Protein AF-A0A554MFI3-F1 (afdb_monomer)

Radius of gyration: 19.29 Å; Cα contacts (8 Å, |Δi|>4): 384; chains: 1; bounding box: 51×42×53 Å

Mean predicted aligned error: 4.95 Å

Foldseek 3Di:
DPDLVCLLVQLLPQDAQAQLSCSLLVSLCVSCVVPLPPPDAPVVVLVVLACSLHDDVSHDDFLSSSLVNLLSLLLSLLSNVLLPLVSSLVSLCVRCVSNVNNVSSLSSLLSSLLLQQPPDDPVSCVSNPPPHDAPVCQVVVLVVDDDSNSLSSLLSNCVNVVVQLLAQNSLQVSLVVDPDVVSSVSSLLSSLLVNCVVVVVPLVSLLVRLVPHDPPSSLSSLQSSLLNQSSNHLVSLLSSQVSLVSCVVVPSSVSNLVSLLVSLRNRDPQPDPSSLSNLVNHDPPSSVCSNVNPPD

Sequence (296 aa):
AKNPEKWKDVVARCPSNVCSNGCIHGAFQERFRAEALPEASIGELKQELEGVCEKREGWNPTNMERATCYHALGHLSMYMTDANIQKSTGLCEEITSQAGSEQLAPICFDGVFMQIFQPLEPEDFALIEGKAPTKEELPSFCEKFEGFQKGSCWNEGWPLFLQEVTTPEGVVRFCSTLQEPFLQERCYNAMFYVVPAQFKLDEDRIREFCSDLPDPQRGQCFANAASRFIETDASLVANSARMCEYAARFGVEEQCYQELLFYSTYNFLLGSEGFLKLCSSLPQPWTQQCLSGYNQ

pLDDT: mean 90.43, std 11.91, range [39.88, 98.81]

Nearest PDB structures (foldseek):
  6fai-assembly1_i  TM=3.343E-01  e=1.867E-01  Saccharomyces cerevisiae S288C
  5k7v-assembly1_B  TM=1.474E-01  e=1.791E-02  synthetic construct
  3cvl-assembly1_A  TM=2.897E-01  e=7.486E-01  Trypanosoma brucei
  5a31-assembly1_C  TM=2.290E-01  e=5.769E-01  Homo sapiens
  5hyh-assembly1_A  TM=1.338E-01  e=2.524E+00  Streptomyces venezuelae ATCC 10712

Solvent-accessible surface area (backbone atoms only — not comparable to full-atom values): 15442 Å² total; per-residue (Å²): 129,92,58,75,91,50,47,75,59,52,42,58,64,40,65,76,47,40,64,56,36,45,54,37,36,49,44,52,48,58,66,48,59,84,46,68,48,90,84,60,50,68,70,61,52,48,64,70,52,57,57,68,61,47,75,49,93,88,34,81,70,33,57,46,56,28,47,46,39,36,18,33,48,13,40,49,28,28,61,67,44,71,52,32,61,70,59,21,48,51,48,30,47,52,57,20,48,77,60,75,38,56,88,44,24,49,45,9,30,32,21,41,31,27,43,50,56,58,53,86,49,75,66,40,48,62,58,36,60,95,67,57,70,52,68,85,42,40,64,74,57,30,66,77,44,59,74,56,52,22,37,21,39,53,51,38,44,42,70,72,39,48,79,37,50,69,33,47,71,32,35,51,56,59,27,62,68,45,82,52,67,70,44,23,52,51,30,50,56,51,47,29,51,47,40,37,58,77,53,70,65,39,64,67,62,47,48,54,43,28,67,69,31,57,85,70,54,23,34,50,30,38,14,40,38,20,43,45,34,35,46,36,27,54,84,33,37,67,59,19,43,51,37,24,59,57,31,48,82,74,76,28,23,66,57,13,49,51,41,44,36,55,43,41,56,32,64,21,55,86,85,35,70,62,24,50,54,45,26,71,62,38,59,88,69,52,23,58,45,36,72,70,47,62,84,119

Secondary structure (DSSP, 8-state):
---GGGHHHHHTTSPTTBGGGHHHHHHHHHHHHSS--SSS-HHHHHHHHTTTTS-BTTB---HHHHHHHHHHHHHHHHHHTTT-HHHHHHHHHHHHHHTT-GGGHHHHHHHHHHHHH---SHHHHHHTTTTSPPTTTHHHHHTTS-HHHHHHHHHHTGGGGHHHHTSHHHHHHHHTTS-SHHHHHHHHHHHHHHHHHHTTT-HHHHHHHHHTSPTTHHHHHHHHHHHHHHHHBGGGHHHHHHHHHHHGGGT-HHHHHHHHHHHHHHTS-TTSHHHHHHHHHSPTTHHHHHHT-TT-

Structure (mmCIF, N/CA/C/O backbone):
data_AF-A0A554MFI3-F1
#
_entry.id   AF-A0A554MFI3-F1
#
loop_
_atom_site.group_PDB
_atom_site.id
_atom_site.type_symbol
_atom_site.label_atom_id
_atom_site.label_alt_id
_atom_site.label_comp_id
_atom_site.label_asym_id
_atom_site.label_entity_id
_atom_site.label_seq_id
_atom_site.pdbx_PDB_ins_code
_atom_site.Cartn_x
_atom_site.Cartn_y
_atom_site.Cartn_z
_atom_site.occupancy
_atom_site.B_iso_or_equiv
_atom_site.auth_seq_id
_atom_site.auth_comp_id
_atom_site.auth_asym_id
_atom_site.auth_atom_id
_atom_site.pdbx_PDB_model_num
ATOM 1 N N . ALA A 1 1 ? -5.178 -24.800 23.331 1.00 39.88 1 ALA A N 1
ATOM 2 C CA . ALA A 1 1 ? -6.055 -23.695 23.762 1.00 39.88 1 ALA A CA 1
ATOM 3 C C . ALA A 1 1 ? -5.401 -22.381 23.350 1.00 39.88 1 ALA A C 1
ATOM 5 O O . ALA A 1 1 ? -4.210 -22.232 23.609 1.00 39.88 1 ALA A O 1
ATOM 6 N N . LYS A 1 2 ? -6.128 -21.491 22.655 1.00 45.31 2 LYS A N 1
ATOM 7 C CA . LYS A 1 2 ? -5.689 -20.116 22.361 1.00 45.31 2 LYS A CA 1
ATOM 8 C C . LYS A 1 2 ? -5.552 -19.406 23.720 1.00 45.31 2 LYS A C 1
ATOM 10 O O . LYS A 1 2 ? -6.576 -19.203 24.354 1.00 45.31 2 LYS A O 1
ATOM 15 N N . ASN A 1 3 ? -4.337 -19.159 24.226 1.00 58.00 3 ASN A N 1
ATOM 16 C CA . ASN A 1 3 ? -4.154 -18.340 25.435 1.00 58.00 3 ASN A CA 1
ATOM 17 C C . ASN A 1 3 ? -4.135 -16.866 24.992 1.00 58.00 3 ASN A C 1
ATOM 19 O O . ASN A 1 3 ? -3.162 -16.487 24.329 1.00 58.00 3 ASN A O 1
ATOM 23 N N . PRO A 1 4 ? -5.158 -16.057 25.333 1.00 60.88 4 PRO A N 1
ATOM 24 C CA . PRO A 1 4 ? -5.210 -14.648 24.963 1.00 60.88 4 PRO A CA 1
ATOM 25 C C . PRO A 1 4 ? -4.002 -13.862 25.471 1.00 60.88 4 PRO A C 1
ATOM 27 O O . PRO A 1 4 ? -3.539 -12.991 24.760 1.00 60.88 4 PRO A O 1
ATOM 30 N N . GLU A 1 5 ? -3.400 -14.220 26.608 1.00 66.44 5 GLU A N 1
ATOM 31 C CA . GLU A 1 5 ? -2.238 -13.516 27.182 1.00 66.44 5 GLU A CA 1
ATOM 32 C C . GLU A 1 5 ? -0.968 -13.619 26.320 1.00 66.44 5 GLU A C 1
ATOM 34 O O . GLU A 1 5 ? -0.042 -12.826 26.465 1.00 66.44 5 GLU A O 1
ATOM 39 N N . LYS A 1 6 ? -0.904 -14.598 25.408 1.00 69.94 6 LYS A N 1
ATOM 40 C CA . LYS A 1 6 ? 0.257 -14.841 24.532 1.00 69.94 6 LYS A CA 1
ATOM 41 C C . LYS A 1 6 ? 0.027 -14.393 23.094 1.00 69.94 6 LYS A C 1
ATOM 43 O O . LYS A 1 6 ? 0.743 -14.813 22.189 1.00 69.94 6 LYS A O 1
ATOM 48 N N . TRP A 1 7 ? -0.980 -13.561 22.851 1.00 70.31 7 TRP A N 1
ATOM 49 C CA . TRP A 1 7 ? -1.344 -13.143 21.498 1.00 70.31 7 TRP A CA 1
ATOM 50 C C . TRP A 1 7 ? -0.216 -12.380 20.780 1.00 70.31 7 TRP A C 1
ATOM 52 O O . TRP A 1 7 ? -0.011 -12.575 19.582 1.00 70.31 7 TRP A O 1
ATOM 62 N N . LYS A 1 8 ? 0.603 -11.615 21.518 1.00 72.81 8 LYS A N 1
ATOM 63 C CA . LYS A 1 8 ? 1.803 -10.944 20.984 1.00 72.81 8 LYS A CA 1
ATOM 64 C C . LYS A 1 8 ? 2.832 -11.926 20.404 1.00 72.81 8 LYS A C 1
ATOM 66 O O . LYS A 1 8 ? 3.563 -11.568 19.479 1.00 72.81 8 LYS A O 1
ATOM 71 N N . ASP A 1 9 ? 2.868 -13.164 20.904 1.00 75.19 9 ASP A N 1
ATOM 72 C CA . ASP A 1 9 ? 3.732 -14.227 20.377 1.00 75.19 9 ASP A CA 1
ATOM 73 C C . ASP A 1 9 ? 3.181 -14.819 19.075 1.00 75.19 9 ASP A C 1
ATOM 75 O O . ASP A 1 9 ? 3.937 -15.400 18.301 1.00 75.19 9 ASP A O 1
ATOM 79 N N . VAL A 1 10 ? 1.870 -14.715 18.835 1.00 74.44 10 VAL A N 1
ATOM 80 C CA . VAL A 1 10 ? 1.233 -15.199 17.601 1.00 74.44 10 VAL A CA 1
ATOM 81 C C . VAL A 1 10 ? 1.616 -14.294 16.436 1.00 74.44 10 VAL A C 1
ATOM 83 O O . VAL A 1 10 ? 2.032 -14.801 15.398 1.00 74.44 10 VAL A O 1
ATOM 86 N N . VAL A 1 11 ? 1.577 -12.972 16.642 1.00 73.38 11 VAL A N 1
ATOM 87 C CA . VAL A 1 11 ? 2.024 -11.977 15.650 1.00 73.38 11 VAL A CA 1
ATOM 88 C C . VAL A 1 11 ? 3.475 -12.238 15.233 1.00 73.38 11 VAL A C 1
ATOM 90 O O . VAL A 1 11 ? 3.781 -12.283 14.046 1.00 73.38 11 VAL A O 1
ATOM 93 N N . ALA A 1 12 ? 4.357 -12.508 16.201 1.00 74.75 12 ALA A N 1
ATOM 94 C CA . ALA A 1 12 ? 5.776 -12.770 15.951 1.00 74.75 12 ALA A CA 1
ATOM 95 C C . ALA A 1 12 ? 6.064 -14.093 15.209 1.00 74.75 12 ALA A C 1
ATOM 97 O O . ALA A 1 12 ? 7.182 -14.304 14.748 1.00 74.75 12 ALA A O 1
ATOM 98 N N . ARG A 1 13 ? 5.084 -15.001 15.105 1.00 75.94 13 A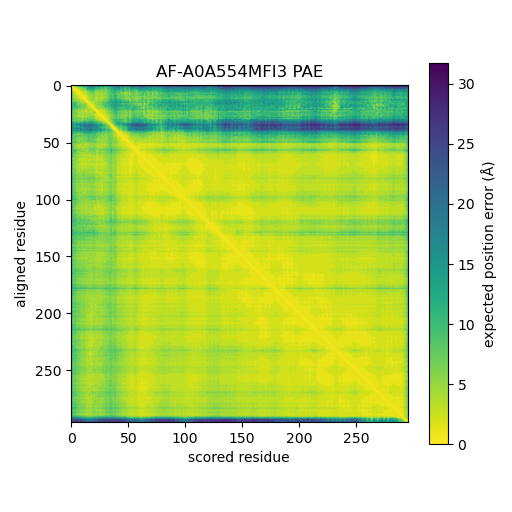RG A N 1
ATOM 99 C CA . ARG A 1 13 ? 5.209 -16.289 14.394 1.00 75.94 13 ARG A CA 1
ATOM 100 C C . ARG A 1 13 ? 4.593 -16.263 12.998 1.00 75.94 13 ARG A C 1
ATOM 102 O O . ARG A 1 13 ? 4.581 -17.302 12.336 1.00 75.94 13 ARG A O 1
ATOM 109 N N . CYS A 1 14 ? 4.055 -15.122 12.572 1.00 73.75 14 CYS A N 1
ATOM 110 C CA . CYS A 1 14 ? 3.527 -14.956 11.228 1.00 73.75 14 CYS A CA 1
ATOM 111 C C . CYS A 1 14 ? 4.626 -15.269 10.200 1.00 73.75 14 CYS A C 1
ATOM 113 O O . CYS A 1 14 ? 5.714 -14.703 10.301 1.00 73.75 14 CYS A O 1
ATOM 115 N N . PRO A 1 15 ? 4.373 -16.141 9.206 1.00 72.31 15 PRO A N 1
ATOM 116 C CA . PRO A 1 15 ? 5.270 -16.268 8.068 1.00 72.31 15 PRO A CA 1
ATOM 117 C C . PRO A 1 15 ? 5.412 -14.910 7.371 1.00 72.31 15 PRO A C 1
ATOM 119 O O . PRO A 1 15 ? 4.421 -14.347 6.905 1.00 72.31 15 PRO A O 1
ATOM 122 N N . SER A 1 16 ? 6.631 -14.382 7.323 1.00 74.69 16 SER A N 1
ATOM 123 C CA . SER A 1 16 ? 6.940 -13.142 6.609 1.00 74.69 16 SER A CA 1
ATOM 124 C C . SER A 1 16 ? 6.945 -13.377 5.094 1.00 74.69 16 SER A C 1
ATOM 126 O O . SER A 1 16 ? 7.329 -14.453 4.630 1.00 74.69 16 SER A O 1
ATOM 128 N N . ASN A 1 17 ? 6.607 -12.344 4.316 1.00 69.19 17 ASN A N 1
ATOM 129 C CA . ASN A 1 17 ? 6.732 -12.311 2.846 1.00 69.19 17 ASN A CA 1
ATOM 130 C C . ASN A 1 17 ? 5.821 -13.277 2.069 1.00 69.19 17 ASN A C 1
ATOM 132 O O . ASN A 1 17 ? 6.103 -13.618 0.916 1.00 69.19 17 ASN A O 1
ATOM 136 N N . VAL A 1 18 ? 4.732 -13.718 2.699 1.00 73.19 18 VAL A N 1
ATOM 137 C CA . VAL A 1 18 ? 3.674 -14.514 2.071 1.00 73.19 18 VAL A CA 1
ATOM 138 C C . VAL A 1 18 ? 2.327 -13.885 2.415 1.00 73.19 18 VAL A C 1
ATOM 140 O O . VAL A 1 18 ? 2.093 -13.483 3.557 1.00 73.19 18 VAL A O 1
ATOM 143 N N . CYS A 1 19 ? 1.442 -13.787 1.422 1.00 74.00 19 CYS A N 1
ATOM 144 C CA . CYS A 1 19 ? 0.100 -13.215 1.548 1.00 74.00 19 CYS A CA 1
ATOM 145 C C . CYS A 1 19 ? 0.087 -11.794 2.141 1.00 74.00 19 CYS A C 1
ATOM 147 O O . CYS A 1 19 ? -0.772 -11.494 2.969 1.00 74.00 19 CYS A O 1
ATOM 149 N N . SER A 1 20 ? 1.050 -10.936 1.774 1.00 72.62 20 SER A N 1
ATOM 150 C CA . SER A 1 20 ? 1.173 -9.566 2.315 1.00 72.62 20 SER A CA 1
ATOM 151 C C . SER A 1 20 ? 1.158 -9.501 3.844 1.00 72.62 20 SER A C 1
ATOM 153 O O . SER A 1 20 ? 0.566 -8.600 4.427 1.00 72.62 20 SER A O 1
ATOM 155 N N . ASN A 1 21 ? 1.771 -10.490 4.504 1.00 70.50 21 ASN A N 1
ATOM 156 C CA . ASN A 1 21 ? 1.788 -10.616 5.962 1.00 70.50 21 ASN A CA 1
ATOM 157 C C . ASN A 1 21 ? 0.380 -10.702 6.593 1.00 70.50 21 ASN A C 1
ATOM 159 O O . ASN A 1 21 ? 0.193 -10.363 7.762 1.00 70.50 21 ASN A O 1
ATOM 163 N N . GLY A 1 22 ? -0.616 -11.208 5.856 1.00 70.00 22 GLY A N 1
ATOM 164 C CA . GLY A 1 22 ? -2.014 -11.278 6.298 1.00 70.00 22 GLY A CA 1
ATOM 165 C C . GLY A 1 22 ? -2.249 -12.071 7.593 1.00 70.00 22 GLY A C 1
ATOM 166 O O . GLY A 1 22 ? -3.252 -11.862 8.270 1.00 70.00 22 GLY A O 1
ATOM 167 N N . CYS A 1 23 ? -1.319 -12.936 8.013 1.00 77.06 23 CYS A N 1
ATOM 168 C CA . CYS A 1 23 ? -1.416 -13.596 9.319 1.00 77.06 23 CYS A CA 1
ATOM 169 C C . CYS A 1 23 ? -1.171 -12.627 10.496 1.00 77.06 23 CYS A C 1
ATOM 171 O O . CYS A 1 23 ? -1.724 -12.866 11.571 1.00 77.06 23 CYS A O 1
ATOM 173 N N . ILE A 1 24 ? -0.451 -11.511 10.309 1.00 74.44 24 ILE A N 1
ATOM 174 C CA . ILE A 1 24 ? -0.406 -10.422 11.300 1.00 74.44 24 ILE A CA 1
ATOM 175 C C . ILE A 1 24 ? -1.816 -9.846 11.470 1.00 74.44 24 ILE A C 1
ATOM 177 O O . ILE A 1 24 ? -2.310 -9.823 12.594 1.00 74.44 24 ILE A O 1
ATOM 181 N N . HIS A 1 25 ? -2.503 -9.490 10.374 1.00 71.75 25 HIS A N 1
ATOM 182 C CA . HIS A 1 25 ? -3.893 -9.003 10.425 1.00 71.75 25 HIS A CA 1
ATOM 183 C C . HIS A 1 25 ? -4.808 -9.994 11.151 1.00 71.75 25 HIS A C 1
ATOM 185 O O . HIS A 1 25 ? -5.492 -9.625 12.106 1.00 71.75 25 HIS A O 1
ATOM 191 N N . GLY A 1 26 ? -4.768 -11.268 10.746 1.00 69.31 26 GLY A N 1
ATOM 192 C CA . GLY A 1 26 ? -5.601 -12.315 11.334 1.00 69.31 26 GLY A CA 1
ATOM 193 C C . GLY A 1 26 ? -5.348 -12.527 12.829 1.00 69.31 26 GLY A C 1
ATOM 194 O O . GLY A 1 26 ? -6.292 -12.764 13.575 1.00 69.31 26 GLY A O 1
ATOM 195 N N . ALA A 1 27 ? -4.104 -12.398 13.305 1.00 75.69 27 ALA A N 1
ATOM 196 C CA . ALA A 1 27 ? -3.788 -12.536 14.728 1.00 75.69 27 ALA A CA 1
ATOM 197 C C . ALA A 1 27 ? -4.438 -11.434 15.583 1.00 75.69 27 ALA A C 1
ATOM 199 O O . ALA A 1 27 ? -4.963 -11.729 16.660 1.00 75.69 27 ALA A O 1
ATOM 200 N N . PHE A 1 28 ? -4.437 -10.189 15.096 1.00 72.81 28 PHE A N 1
ATOM 201 C CA . PHE A 1 28 ? -5.133 -9.077 15.748 1.00 72.81 28 PHE A CA 1
ATOM 202 C C . PHE A 1 28 ? -6.649 -9.270 15.699 1.00 72.81 28 PHE A C 1
ATOM 204 O O . PHE A 1 28 ? -7.302 -9.230 16.739 1.00 72.81 28 PHE A O 1
ATOM 211 N N . GLN A 1 29 ? -7.206 -9.559 14.522 1.00 66.56 29 GLN A N 1
ATOM 212 C CA . GLN A 1 29 ? -8.643 -9.792 14.380 1.00 66.56 29 GLN A CA 1
ATOM 213 C C . GLN A 1 29 ? -9.120 -10.925 15.304 1.00 66.56 29 GLN A C 1
ATOM 215 O O . GLN A 1 29 ? -10.053 -10.736 16.073 1.00 66.56 29 GLN A O 1
ATOM 220 N N . GLU A 1 30 ? -8.443 -12.074 15.338 1.00 67.19 30 GLU A N 1
ATOM 221 C CA . GLU A 1 30 ? -8.844 -13.213 16.177 1.00 67.19 30 GLU A CA 1
ATOM 222 C C . GLU A 1 30 ? -8.753 -12.948 17.688 1.00 67.19 30 GLU A C 1
ATOM 224 O O . GLU A 1 30 ? -9.598 -13.436 18.441 1.00 67.19 30 GLU A O 1
ATOM 229 N N . ARG A 1 31 ? -7.745 -12.197 18.160 1.00 67.75 31 ARG A N 1
ATOM 230 C CA . ARG A 1 31 ? -7.594 -11.869 19.593 1.00 67.75 31 ARG A CA 1
ATOM 231 C C . ARG A 1 31 ? -8.753 -11.018 20.103 1.00 67.75 31 ARG A C 1
ATOM 233 O O . ARG A 1 31 ? -9.172 -11.194 21.247 1.00 67.75 31 ARG A O 1
ATOM 240 N N . PHE A 1 32 ? -9.226 -10.099 19.271 1.00 64.19 32 PHE A N 1
ATOM 241 C CA . PHE A 1 32 ? -10.136 -9.037 19.682 1.00 64.19 32 PHE A CA 1
ATOM 242 C C . PHE A 1 32 ? -11.556 -9.186 19.103 1.00 64.19 32 PHE A C 1
ATOM 244 O O . PHE A 1 32 ? -12.441 -8.419 19.459 1.00 64.19 32 PHE A O 1
ATOM 251 N N . ARG A 1 33 ? -11.806 -10.213 18.271 1.00 61.62 33 ARG A N 1
ATOM 252 C CA . ARG A 1 33 ? -13.150 -10.635 17.823 1.00 61.62 33 ARG A CA 1
ATOM 253 C C . ARG A 1 33 ? -13.935 -11.392 18.893 1.00 61.62 33 ARG A C 1
ATOM 255 O O . ARG A 1 33 ? -15.117 -11.140 19.082 1.00 61.62 33 ARG A O 1
ATOM 262 N N . ALA A 1 34 ? -13.297 -12.349 19.573 1.00 53.03 34 ALA A N 1
ATOM 263 C CA . ALA A 1 34 ? -13.978 -13.218 20.547 1.00 53.03 34 ALA A CA 1
ATOM 264 C C . ALA A 1 34 ? -14.353 -12.487 21.848 1.00 53.03 34 ALA A C 1
ATOM 266 O O . ALA A 1 34 ? -15.234 -12.916 22.590 1.00 53.03 34 ALA A O 1
ATOM 267 N N . GLU A 1 35 ? -13.679 -11.372 22.091 1.00 52.28 35 GLU A N 1
ATOM 268 C CA . GLU A 1 35 ? -13.929 -10.423 23.153 1.00 52.28 35 GLU A CA 1
ATOM 269 C C . GLU A 1 35 ? -14.126 -9.086 22.449 1.00 52.28 35 GLU A C 1
ATOM 271 O O . GLU A 1 35 ? -13.204 -8.280 22.430 1.00 52.28 35 GLU A O 1
ATOM 276 N N . ALA A 1 36 ? -15.305 -8.806 21.874 1.00 50.44 36 ALA A N 1
ATOM 277 C CA . ALA A 1 36 ? -15.709 -7.401 21.849 1.00 50.44 36 ALA A CA 1
ATOM 278 C C . ALA A 1 36 ? -15.405 -6.883 23.261 1.00 50.44 36 ALA A C 1
ATOM 280 O O . ALA A 1 36 ? -15.692 -7.589 24.233 1.00 50.44 36 ALA A O 1
ATOM 281 N N . LEU A 1 37 ? -14.733 -5.743 23.377 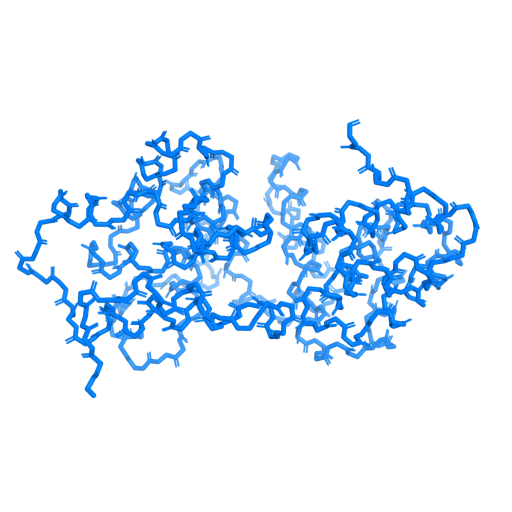1.00 57.81 37 LEU A N 1
ATOM 282 C CA . LEU A 1 37 ? -14.215 -5.246 24.648 1.00 57.81 37 LEU A CA 1
ATOM 283 C C . LEU A 1 37 ? -15.152 -4.169 25.224 1.00 57.81 37 LEU A C 1
ATOM 285 O O . LEU A 1 37 ? -14.682 -3.066 25.488 1.00 57.81 37 LEU A O 1
ATOM 289 N N . PRO A 1 38 ? -16.472 -4.409 25.417 1.00 53.34 38 PRO A N 1
ATOM 290 C CA . PRO A 1 38 ? -17.363 -3.374 25.921 1.00 53.34 38 PRO A CA 1
ATOM 291 C C . PRO A 1 38 ? -17.055 -3.026 27.383 1.00 53.34 38 PRO A C 1
ATOM 293 O O . PRO A 1 38 ? -17.451 -1.961 27.842 1.00 53.34 38 PRO A O 1
ATOM 296 N N . GLU A 1 39 ? -16.356 -3.910 28.108 1.00 52.69 39 GLU A N 1
ATOM 297 C CA . GLU A 1 39 ? -16.014 -3.745 29.526 1.00 52.69 39 GLU A CA 1
ATOM 298 C C . GLU A 1 39 ? -14.583 -3.225 29.755 1.00 52.69 39 GLU A C 1
ATOM 300 O O . GLU A 1 39 ? -14.317 -2.650 30.808 1.00 52.69 39 GLU A O 1
ATOM 305 N N . ALA A 1 40 ? -13.654 -3.402 28.805 1.00 59.44 40 ALA A N 1
ATOM 306 C CA . ALA A 1 40 ? -12.275 -2.945 28.987 1.00 59.44 40 ALA A CA 1
ATOM 307 C C . ALA A 1 40 ? -12.152 -1.466 28.613 1.00 59.44 40 ALA A C 1
ATOM 309 O O . ALA A 1 40 ? -12.623 -1.023 27.562 1.00 59.44 40 ALA A O 1
ATOM 310 N N . SER A 1 41 ? -11.497 -0.679 29.464 1.00 69.12 41 SER A N 1
ATOM 311 C CA . SER A 1 41 ? -11.281 0.725 29.143 1.00 69.12 41 SER A CA 1
ATOM 312 C C . SER A 1 41 ? -10.243 0.857 28.026 1.00 69.12 41 SER A C 1
ATOM 314 O O . SER A 1 41 ? -9.238 0.146 27.983 1.00 69.12 41 SER A O 1
ATOM 316 N N . ILE A 1 42 ? -10.434 1.840 27.141 1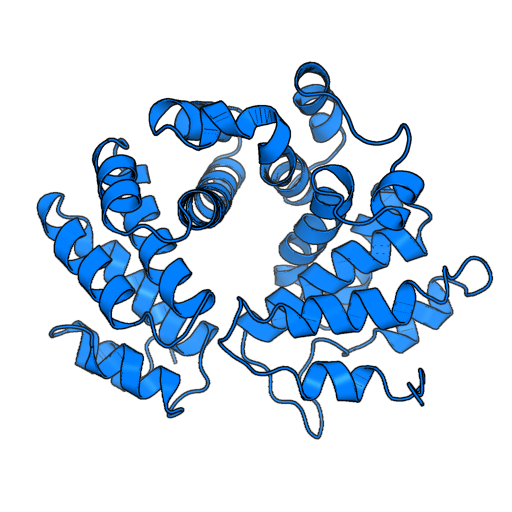.00 74.69 42 ILE A N 1
ATOM 317 C CA . ILE A 1 42 ? -9.442 2.199 26.113 1.00 74.69 42 ILE A CA 1
ATOM 318 C C . ILE A 1 42 ? -8.048 2.414 26.743 1.00 74.69 42 ILE A C 1
ATOM 320 O O . ILE A 1 42 ? -7.040 2.123 26.109 1.00 74.69 42 ILE A O 1
ATOM 324 N N . GLY A 1 43 ? -7.977 2.895 27.990 1.00 76.12 43 GLY A N 1
ATOM 325 C CA . GLY A 1 43 ? -6.720 3.102 28.715 1.00 76.12 43 GLY A CA 1
ATOM 326 C C . GLY A 1 43 ? -5.957 1.813 29.035 1.00 76.12 43 GLY A C 1
ATOM 327 O O . GLY A 1 43 ? -4.747 1.769 28.833 1.00 76.12 43 GLY A O 1
ATOM 328 N N . GLU A 1 44 ? -6.643 0.765 29.491 1.00 75.38 44 GLU A N 1
ATOM 329 C CA . GLU A 1 44 ? -6.023 -0.539 29.787 1.00 75.38 44 GLU A CA 1
ATOM 330 C C . GLU A 1 44 ? -5.520 -1.208 28.506 1.00 75.38 44 GLU A C 1
ATOM 332 O O . GLU A 1 44 ? -4.390 -1.685 28.433 1.00 75.38 44 GLU A O 1
ATOM 337 N N . LEU A 1 45 ? -6.325 -1.149 27.447 1.00 75.44 45 LEU A N 1
ATOM 338 C CA . LEU A 1 45 ? -5.972 -1.732 26.156 1.00 75.44 45 LEU A CA 1
ATOM 339 C C . LEU A 1 45 ? -4.819 -0.994 25.484 1.00 75.44 45 LEU A C 1
ATOM 341 O O . LEU A 1 45 ? -3.961 -1.629 24.883 1.00 75.44 45 LEU A O 1
ATOM 345 N N . LYS A 1 46 ? -4.737 0.334 25.626 1.00 79.69 46 LYS A N 1
ATOM 346 C CA . LYS A 1 46 ? -3.581 1.113 25.155 1.00 79.69 46 LYS A CA 1
ATOM 347 C C . LYS A 1 46 ? -2.270 0.578 25.731 1.00 79.69 46 LYS A C 1
ATOM 349 O O . LYS A 1 46 ? -1.324 0.385 24.975 1.00 79.69 46 LYS A O 1
ATOM 354 N N . GLN A 1 47 ? -2.232 0.273 27.030 1.00 79.94 47 GLN A N 1
ATOM 355 C CA . GLN A 1 47 ? -1.043 -0.310 27.666 1.00 79.94 47 GLN A CA 1
ATOM 356 C C . GLN A 1 47 ? -0.716 -1.696 27.097 1.00 79.94 47 GLN A C 1
ATOM 358 O O . GLN A 1 47 ? 0.449 -2.035 26.897 1.00 79.94 47 GLN A O 1
ATOM 363 N N . GLU A 1 48 ? -1.732 -2.500 26.774 1.00 78.50 48 GLU A N 1
ATOM 364 C CA . GLU A 1 48 ? -1.506 -3.781 26.104 1.00 78.50 48 GLU A CA 1
ATOM 365 C C . GLU A 1 48 ? -0.978 -3.627 24.673 1.00 78.50 48 GLU A C 1
ATOM 367 O O . GLU A 1 48 ? -0.219 -4.483 24.215 1.00 78.50 48 GLU A O 1
ATOM 372 N N . LEU A 1 49 ? -1.341 -2.562 23.961 1.00 82.75 49 LEU A N 1
ATOM 373 C CA . LEU A 1 49 ? -0.912 -2.312 22.582 1.00 82.75 49 LEU A CA 1
ATOM 374 C C . LEU A 1 49 ? 0.438 -1.589 22.487 1.00 82.75 49 LEU A C 1
ATOM 376 O O . LEU A 1 49 ? 1.044 -1.564 21.415 1.00 82.75 49 LEU A O 1
ATOM 380 N N . GLU A 1 50 ? 0.949 -1.055 23.595 1.00 82.94 50 GLU A N 1
ATOM 381 C CA . GLU A 1 50 ? 2.220 -0.338 23.623 1.00 82.94 50 GLU A CA 1
ATOM 382 C C . GLU A 1 50 ? 3.370 -1.207 23.086 1.00 82.94 50 GLU A C 1
ATOM 384 O O . GLU A 1 50 ? 3.575 -2.358 23.496 1.00 82.94 50 GLU A O 1
ATOM 389 N N . GLY A 1 51 ? 4.095 -0.660 22.104 1.00 84.25 51 GLY A N 1
ATOM 390 C CA . GLY A 1 51 ? 5.237 -1.313 21.461 1.00 84.25 51 GLY A CA 1
ATOM 391 C C . GLY A 1 51 ? 4.909 -2.633 20.755 1.00 84.25 51 GLY A C 1
ATOM 392 O O . GLY A 1 51 ? 5.823 -3.369 20.380 1.00 84.25 51 GLY A O 1
ATOM 393 N N . VAL A 1 52 ? 3.628 -2.981 20.561 1.00 87.62 52 VAL A N 1
ATOM 394 C CA . VAL A 1 52 ? 3.266 -4.279 19.973 1.00 87.62 52 VAL A CA 1
ATOM 395 C C . VAL A 1 52 ? 3.683 -4.399 18.517 1.00 87.62 52 VAL A C 1
ATOM 397 O O . VAL A 1 52 ? 3.933 -5.517 18.067 1.00 87.62 52 VAL A O 1
ATOM 400 N N . CYS A 1 53 ? 3.800 -3.260 17.828 1.00 92.31 53 CYS A N 1
ATOM 401 C CA . CYS A 1 53 ? 4.295 -3.172 16.464 1.00 92.31 53 CYS A CA 1
ATOM 402 C C . CYS A 1 53 ? 5.805 -2.889 16.366 1.00 92.31 53 CYS A C 1
ATOM 404 O O . CYS A 1 53 ? 6.355 -2.855 15.270 1.00 92.31 53 CYS A O 1
ATOM 406 N N . GLU A 1 54 ? 6.487 -2.754 17.507 1.00 93.25 54 GLU A N 1
ATOM 407 C CA . GLU A 1 54 ? 7.902 -2.407 17.581 1.00 93.25 54 GLU A CA 1
ATOM 408 C C . GLU A 1 54 ? 8.817 -3.588 17.906 1.00 93.25 54 GLU A C 1
ATOM 410 O O . GLU A 1 54 ? 8.425 -4.589 18.517 1.00 93.25 54 GLU A O 1
ATOM 415 N N . LYS A 1 55 ? 10.084 -3.443 17.503 1.00 92.81 55 LYS A N 1
ATOM 416 C CA . LYS A 1 55 ? 11.137 -4.425 17.768 1.00 92.81 55 LYS A CA 1
ATOM 417 C C . LYS A 1 55 ? 11.234 -4.730 19.265 1.00 92.81 55 LYS A C 1
ATOM 419 O O . LYS A 1 55 ? 11.365 -3.829 20.090 1.00 92.81 55 LYS A O 1
ATOM 424 N N . ARG A 1 56 ? 11.264 -6.020 19.600 1.00 90.94 56 ARG A N 1
ATOM 425 C CA . ARG A 1 56 ? 11.392 -6.530 20.973 1.00 90.94 56 ARG A CA 1
ATOM 426 C C . ARG A 1 56 ? 12.129 -7.866 20.996 1.00 90.94 56 ARG A C 1
ATOM 428 O O . ARG A 1 56 ? 12.500 -8.410 19.956 1.00 90.94 56 ARG A O 1
ATOM 435 N N . GLU A 1 57 ? 12.349 -8.416 22.185 1.00 87.31 57 GLU A N 1
ATOM 436 C CA . GLU A 1 57 ? 12.908 -9.762 22.312 1.00 87.31 57 GLU A CA 1
ATOM 437 C C . GLU A 1 57 ? 12.033 -10.780 21.559 1.00 87.31 57 GLU A C 1
ATOM 439 O O . GLU A 1 57 ? 10.813 -10.809 21.712 1.00 87.31 57 GLU A O 1
ATOM 444 N N . GLY A 1 58 ? 12.656 -11.578 20.689 1.00 85.12 58 GLY A N 1
ATOM 445 C CA . GLY A 1 58 ? 11.960 -12.567 19.862 1.00 85.12 58 GLY A CA 1
ATOM 446 C C . GLY A 1 58 ? 11.244 -12.016 18.623 1.00 85.12 58 GLY A C 1
ATOM 447 O O . GLY A 1 58 ? 10.683 -12.812 17.875 1.00 85.12 58 GLY A O 1
ATOM 448 N N . TRP A 1 59 ? 11.282 -10.703 18.360 1.00 87.38 59 TRP A N 1
ATOM 449 C CA . TRP A 1 59 ? 10.674 -10.123 17.161 1.00 87.38 59 TRP A CA 1
ATOM 450 C C . TRP A 1 59 ? 11.448 -8.917 16.615 1.00 87.38 59 TRP A C 1
ATOM 452 O O . TRP A 1 59 ? 11.572 -7.876 17.260 1.00 87.38 59 TRP A O 1
ATOM 462 N N . ASN A 1 60 ? 11.957 -9.059 15.391 1.00 91.19 60 ASN A N 1
ATOM 463 C CA . ASN A 1 60 ? 12.689 -8.027 14.659 1.00 91.19 60 ASN A CA 1
ATOM 464 C C . ASN A 1 60 ? 11.995 -7.781 13.311 1.00 91.19 60 ASN A C 1
ATOM 466 O O . ASN A 1 60 ? 12.443 -8.345 12.309 1.00 91.19 60 ASN A O 1
ATOM 470 N N . PRO A 1 61 ? 10.892 -7.011 13.297 1.00 92.38 61 PRO A N 1
ATOM 471 C CA . PRO A 1 61 ? 10.095 -6.834 12.097 1.00 92.38 61 PRO A CA 1
ATOM 472 C C . PRO A 1 61 ? 10.813 -5.991 11.045 1.00 92.38 61 PRO A C 1
ATOM 474 O O . PRO A 1 61 ? 11.556 -5.058 11.355 1.00 92.38 61 PRO A O 1
ATOM 477 N N . THR A 1 62 ? 10.528 -6.306 9.792 1.00 93.44 62 THR A N 1
ATOM 478 C CA . THR A 1 62 ? 10.739 -5.443 8.628 1.00 93.44 62 THR A CA 1
ATOM 479 C C . THR A 1 62 ? 9.798 -4.236 8.682 1.00 93.44 62 THR A C 1
ATOM 481 O O . THR A 1 62 ? 8.810 -4.233 9.421 1.00 93.44 62 THR A O 1
ATOM 484 N N . ASN A 1 63 ? 10.067 -3.196 7.891 1.00 93.81 63 ASN A N 1
ATOM 485 C CA . ASN A 1 63 ? 9.175 -2.034 7.851 1.00 93.81 63 ASN A CA 1
ATOM 486 C C . ASN A 1 63 ? 7.787 -2.403 7.314 1.00 93.81 63 ASN A C 1
ATOM 488 O O . ASN A 1 63 ? 6.794 -1.878 7.814 1.00 93.81 63 ASN A O 1
ATOM 492 N N . MET A 1 64 ? 7.710 -3.354 6.379 1.00 92.56 64 MET A N 1
ATOM 493 C CA . MET A 1 64 ? 6.435 -3.875 5.901 1.00 92.56 64 MET A CA 1
ATOM 494 C C . MET A 1 64 ? 5.641 -4.579 7.009 1.00 92.56 64 MET A C 1
ATOM 496 O O . MET A 1 64 ? 4.449 -4.330 7.164 1.00 92.56 64 MET A O 1
ATOM 500 N N . GLU A 1 65 ? 6.275 -5.427 7.822 1.00 92.31 65 GLU A N 1
ATOM 501 C CA . GLU A 1 65 ? 5.597 -6.081 8.954 1.00 92.31 65 GLU A CA 1
ATOM 502 C C . GLU A 1 65 ? 5.133 -5.068 10.007 1.00 92.31 65 GLU A C 1
ATOM 504 O O . GLU A 1 65 ? 4.040 -5.215 10.556 1.00 92.31 65 GLU A O 1
ATOM 509 N N . ARG A 1 66 ? 5.921 -4.011 10.255 1.00 94.50 66 ARG A N 1
ATOM 510 C CA . ARG A 1 66 ? 5.505 -2.896 11.121 1.00 94.50 66 ARG A CA 1
ATOM 511 C C . ARG A 1 66 ? 4.285 -2.180 10.548 1.00 94.50 66 ARG A C 1
ATOM 513 O O . ARG A 1 66 ? 3.297 -2.026 11.259 1.00 94.50 66 ARG A O 1
ATOM 520 N N . ALA A 1 67 ? 4.316 -1.792 9.273 1.00 94.38 67 ALA A N 1
ATOM 521 C CA . ALA A 1 67 ? 3.194 -1.128 8.608 1.00 94.38 67 ALA A CA 1
ATOM 522 C C . ALA A 1 67 ? 1.926 -1.995 8.630 1.00 94.38 67 ALA A C 1
ATOM 524 O O . ALA A 1 67 ? 0.870 -1.531 9.048 1.00 94.38 67 ALA A O 1
ATOM 525 N N . THR A 1 68 ? 2.059 -3.280 8.299 1.00 92.88 68 THR A N 1
ATOM 526 C CA . THR A 1 68 ? 0.988 -4.286 8.391 1.00 92.88 68 THR A CA 1
ATOM 527 C C . THR A 1 68 ? 0.402 -4.345 9.809 1.00 92.88 68 THR A C 1
ATOM 529 O O . THR A 1 68 ? -0.813 -4.352 9.997 1.00 92.88 68 THR A O 1
ATOM 532 N N . CYS A 1 69 ? 1.259 -4.357 10.834 1.00 93.25 69 CYS A N 1
ATOM 533 C CA . CYS A 1 69 ? 0.830 -4.364 12.229 1.00 93.25 69 CYS A CA 1
ATOM 534 C C . CYS A 1 69 ? 0.034 -3.099 12.591 1.00 93.25 69 CYS A C 1
ATOM 536 O O . CYS A 1 69 ? -1.054 -3.206 13.153 1.00 93.25 69 CYS A O 1
ATOM 538 N N . TYR A 1 70 ? 0.518 -1.910 12.221 1.00 95.62 70 TYR A N 1
ATOM 539 C CA . TYR A 1 70 ? -0.202 -0.657 12.474 1.00 95.62 70 TYR A CA 1
ATOM 540 C C . TYR A 1 70 ? -1.522 -0.559 11.707 1.00 95.62 70 TYR A C 1
ATOM 542 O O . TYR A 1 70 ? -2.506 -0.071 12.257 1.00 95.62 70 TYR A O 1
ATOM 550 N N . HIS A 1 71 ? -1.583 -1.073 10.481 1.00 95.44 71 HIS A N 1
ATOM 551 C CA . HIS A 1 71 ? -2.838 -1.184 9.743 1.00 95.44 71 HIS A CA 1
ATOM 552 C C . HIS A 1 71 ? -3.841 -2.080 10.486 1.00 95.44 71 HIS A C 1
ATOM 554 O O . HIS A 1 71 ? -4.998 -1.708 10.679 1.00 95.44 71 HIS A O 1
ATOM 560 N N . ALA A 1 72 ? -3.393 -3.236 10.988 1.00 92.00 72 ALA A N 1
ATOM 561 C CA . ALA A 1 72 ? -4.224 -4.127 11.795 1.00 92.00 72 ALA A CA 1
ATOM 562 C C . ALA A 1 72 ? -4.711 -3.468 13.103 1.00 92.00 72 ALA A C 1
ATOM 564 O O . ALA A 1 72 ? -5.848 -3.701 13.522 1.00 92.00 72 ALA A O 1
ATOM 565 N N . LEU A 1 73 ? -3.899 -2.600 13.721 1.00 92.44 73 LEU A N 1
ATOM 566 C CA . LEU A 1 73 ? -4.328 -1.774 14.857 1.00 92.44 73 LEU A CA 1
ATOM 567 C C . LEU A 1 73 ? -5.439 -0.785 14.482 1.00 92.44 73 LEU A C 1
ATOM 569 O O . LEU A 1 73 ? -6.309 -0.516 15.308 1.00 92.44 73 LEU A O 1
ATOM 573 N N . GLY A 1 74 ? -5.457 -0.298 13.242 1.00 94.81 74 GLY A N 1
ATOM 574 C CA . GLY A 1 74 ? -6.552 0.500 12.696 1.00 94.81 74 GLY A CA 1
ATOM 575 C C . GLY A 1 74 ? -7.887 -0.239 12.733 1.00 94.81 74 GLY A C 1
ATOM 576 O O . GLY A 1 74 ? -8.846 0.253 13.329 1.00 94.81 74 GLY A O 1
ATOM 577 N N . HIS A 1 75 ? -7.930 -1.463 12.201 1.00 92.31 75 HIS A N 1
ATOM 578 C CA . HIS A 1 75 ? -9.112 -2.329 12.311 1.00 92.31 75 HIS A CA 1
ATOM 579 C C . HIS A 1 75 ? -9.515 -2.561 13.767 1.00 92.31 75 HIS A C 1
ATOM 581 O O . HIS A 1 75 ? -10.676 -2.388 14.132 1.00 92.31 75 HIS A O 1
ATOM 587 N N . LEU A 1 76 ? -8.550 -2.908 14.623 1.00 88.94 76 LEU A N 1
ATOM 588 C CA . LEU A 1 76 ? -8.803 -3.140 16.043 1.00 88.94 76 LEU A CA 1
ATOM 589 C C . LEU A 1 76 ? -9.416 -1.912 16.727 1.00 88.94 76 LEU A C 1
ATOM 591 O O . LEU A 1 76 ? -10.363 -2.042 17.503 1.00 88.94 76 LEU A O 1
ATOM 595 N N . SER A 1 77 ? -8.912 -0.717 16.426 1.00 90.88 77 SER A N 1
ATOM 596 C CA . SER A 1 77 ? -9.412 0.517 17.027 1.00 90.88 77 SER A CA 1
ATOM 597 C C . SER A 1 77 ? -10.909 0.719 16.769 1.00 90.88 77 SER A C 1
ATOM 599 O O . SER A 1 77 ? -11.611 1.188 17.658 1.00 90.88 77 SER A O 1
ATOM 601 N N . MET A 1 78 ? -11.431 0.265 15.624 1.00 91.31 78 MET A N 1
ATOM 602 C CA . MET A 1 78 ? -12.863 0.314 15.322 1.00 91.31 78 MET A CA 1
ATOM 603 C C . MET A 1 78 ? -13.688 -0.602 16.222 1.00 91.31 78 MET A C 1
ATOM 605 O O . MET A 1 78 ? -14.780 -0.221 16.629 1.00 91.31 78 MET A O 1
ATOM 609 N N . TYR A 1 79 ? -13.169 -1.767 16.602 1.00 86.62 79 TYR A N 1
ATOM 610 C CA . TYR A 1 79 ? -13.814 -2.618 17.603 1.00 86.62 79 TYR A CA 1
ATOM 611 C C . TYR A 1 79 ? -13.745 -1.994 19.004 1.00 86.62 79 TYR A C 1
ATOM 613 O O . TYR A 1 79 ? -14.731 -1.997 19.737 1.00 86.62 79 TYR A O 1
ATOM 621 N N . MET A 1 80 ? -12.601 -1.407 19.370 1.00 85.38 80 MET A N 1
ATOM 622 C CA . MET A 1 80 ? -12.387 -0.793 20.690 1.00 85.38 80 MET A CA 1
ATOM 623 C C . MET A 1 80 ? -13.251 0.447 20.942 1.00 85.38 80 MET A C 1
ATOM 625 O O . MET A 1 80 ? -13.481 0.822 22.091 1.00 85.38 80 MET A O 1
ATOM 629 N N . THR A 1 81 ? -13.686 1.125 19.885 1.00 88.44 81 THR A N 1
ATOM 630 C CA . THR A 1 81 ? -14.400 2.403 19.980 1.00 88.44 81 THR A CA 1
ATOM 631 C C . THR A 1 81 ? -15.864 2.307 19.561 1.00 88.44 81 THR A C 1
ATOM 633 O O . THR A 1 81 ? -16.511 3.350 19.438 1.00 88.44 81 THR A O 1
ATOM 636 N N . ASP A 1 82 ? -16.384 1.091 19.352 1.00 87.62 82 ASP A N 1
ATOM 637 C CA . ASP A 1 82 ? -17.737 0.838 18.834 1.00 87.62 82 ASP A CA 1
ATOM 638 C C . ASP A 1 82 ? -17.988 1.549 17.486 1.00 87.62 82 ASP A C 1
ATOM 640 O O . ASP A 1 82 ? -18.963 2.273 17.266 1.00 87.62 82 ASP A O 1
ATOM 644 N N . ALA A 1 83 ? -17.016 1.402 16.584 1.00 91.12 83 ALA A N 1
ATOM 645 C CA . ALA A 1 83 ? -16.942 2.035 15.271 1.00 91.12 83 ALA A CA 1
ATOM 646 C C . ALA A 1 83 ? -17.081 3.566 15.291 1.00 91.12 83 ALA A C 1
ATOM 648 O O . ALA A 1 83 ? -17.554 4.179 14.328 1.00 91.12 83 ALA A O 1
ATOM 649 N N . ASN A 1 84 ? -16.645 4.213 16.374 1.00 92.94 84 ASN A N 1
ATOM 650 C CA . ASN A 1 84 ? -16.536 5.662 16.419 1.00 92.94 84 ASN A CA 1
ATOM 651 C C . ASN A 1 84 ? -15.250 6.110 15.713 1.00 92.94 84 ASN A C 1
ATOM 653 O O . ASN A 1 84 ? -14.175 6.119 16.306 1.00 92.94 84 ASN A O 1
ATOM 657 N N . ILE A 1 85 ? -15.386 6.524 14.454 1.00 95.38 85 ILE A N 1
ATOM 658 C CA . ILE A 1 85 ? -14.267 6.855 13.559 1.00 95.38 85 ILE A CA 1
ATOM 659 C C . ILE A 1 85 ? -13.321 7.886 14.180 1.00 95.38 85 ILE A C 1
ATOM 661 O O . ILE A 1 85 ? -12.115 7.676 14.173 1.00 95.38 85 ILE A O 1
ATOM 665 N N . GLN A 1 86 ? -13.849 8.967 14.763 1.00 95.19 86 GLN A N 1
ATOM 666 C CA . GLN A 1 86 ? -13.023 10.016 15.370 1.00 95.19 86 GLN A CA 1
ATOM 667 C C . GLN A 1 86 ? -12.217 9.493 16.564 1.00 95.19 86 GLN A C 1
ATOM 669 O O . GLN A 1 86 ? -11.052 9.846 16.729 1.00 95.19 86 GLN A O 1
ATOM 674 N N . LYS A 1 87 ? -12.813 8.635 17.401 1.00 93.94 87 LYS A N 1
ATOM 675 C CA . LYS A 1 87 ? -12.084 7.987 18.499 1.00 93.94 87 LYS A CA 1
ATOM 676 C C . LYS A 1 87 ? -11.063 6.976 17.977 1.00 93.94 87 LYS A C 1
ATOM 678 O O . LYS A 1 87 ? -9.990 6.876 18.559 1.00 93.94 87 LYS A O 1
ATOM 683 N N . SER A 1 88 ? -11.379 6.248 16.908 1.00 94.81 88 SER A N 1
ATOM 684 C CA . SER A 1 88 ? -10.482 5.267 16.286 1.00 94.81 88 SER A CA 1
ATOM 685 C C . SER A 1 88 ? -9.244 5.924 15.689 1.00 94.81 88 SER A C 1
ATOM 687 O O . SER A 1 88 ? -8.124 5.515 15.987 1.00 94.81 88 SER A O 1
ATOM 689 N N . THR A 1 89 ? -9.417 6.989 14.903 1.00 97.06 89 THR A N 1
ATOM 690 C CA . THR A 1 89 ? -8.279 7.723 14.339 1.00 97.06 89 THR A CA 1
ATOM 691 C C . THR A 1 89 ? -7.489 8.450 15.427 1.00 97.06 89 THR A C 1
ATOM 693 O O . THR A 1 89 ? -6.263 8.412 15.398 1.00 97.06 89 THR A O 1
ATOM 696 N N 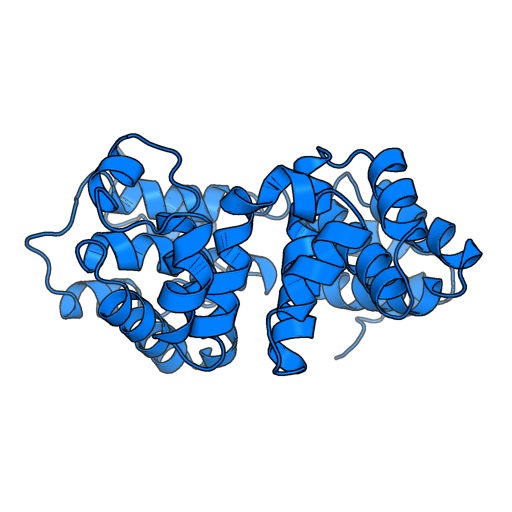. GLY A 1 90 ? -8.147 9.007 16.450 1.00 95.56 90 GLY A N 1
ATOM 697 C CA . GLY A 1 90 ? -7.449 9.550 17.622 1.00 95.56 90 GLY A CA 1
ATOM 698 C C . GLY A 1 90 ? -6.620 8.489 18.359 1.00 95.56 90 GLY A C 1
ATOM 699 O O . GLY A 1 90 ? -5.480 8.737 18.743 1.00 95.56 90 GLY A O 1
ATOM 700 N N . LEU A 1 91 ? -7.138 7.263 18.489 1.00 93.88 91 LEU A N 1
ATOM 701 C CA . LEU A 1 91 ? -6.395 6.147 19.073 1.00 93.88 91 LEU A CA 1
ATOM 702 C C . LEU A 1 91 ? -5.169 5.759 18.230 1.00 93.88 91 LEU A C 1
ATOM 704 O O . LEU A 1 91 ? -4.105 5.508 18.794 1.00 93.88 91 LEU A O 1
ATOM 708 N N . CYS A 1 92 ? -5.289 5.746 16.900 1.00 95.88 92 CYS A N 1
ATOM 709 C CA . CYS A 1 92 ? -4.156 5.534 15.994 1.00 95.88 92 CYS A CA 1
ATOM 710 C C . CYS A 1 92 ? -3.035 6.565 16.214 1.00 95.88 92 CYS A C 1
ATOM 712 O O . CYS A 1 92 ? -1.860 6.194 16.274 1.00 95.88 92 CYS A O 1
ATOM 714 N N . GLU A 1 93 ? -3.381 7.847 16.359 1.00 96.12 93 GLU A N 1
ATOM 715 C CA . GLU A 1 93 ? -2.419 8.926 16.630 1.00 96.12 93 GLU A CA 1
ATOM 716 C C . GLU A 1 93 ? -1.715 8.727 17.974 1.00 96.12 93 GLU A C 1
ATOM 718 O O . GLU A 1 93 ? -0.490 8.805 18.058 1.00 96.12 93 GLU A O 1
ATOM 723 N N . GLU A 1 94 ? -2.470 8.400 19.023 1.00 93.62 94 GLU A N 1
ATOM 724 C CA . GLU A 1 94 ? -1.903 8.157 20.349 1.00 93.62 94 GLU A CA 1
ATOM 725 C C . GLU A 1 94 ? -0.939 6.961 20.365 1.00 93.62 94 GLU A C 1
ATOM 727 O O . GLU A 1 94 ? 0.176 7.081 20.873 1.00 93.62 94 GLU A O 1
ATOM 732 N N . ILE A 1 95 ? -1.338 5.819 19.790 1.00 92.19 95 ILE A N 1
ATOM 733 C CA . ILE A 1 95 ? -0.514 4.599 19.758 1.00 92.19 95 ILE A CA 1
ATOM 734 C C . ILE A 1 95 ? 0.779 4.839 18.970 1.00 92.19 95 ILE A C 1
ATOM 736 O O . ILE A 1 95 ? 1.862 4.434 19.398 1.00 92.19 95 ILE A O 1
ATOM 740 N N . THR A 1 96 ? 0.677 5.474 17.802 1.00 94.06 96 THR A N 1
ATOM 741 C CA . THR A 1 96 ? 1.851 5.737 16.958 1.00 94.06 96 THR A CA 1
ATOM 742 C C . THR A 1 96 ? 2.787 6.754 17.595 1.00 94.06 96 THR A C 1
ATOM 744 O O . THR A 1 96 ? 3.997 6.538 17.562 1.00 94.06 96 THR A O 1
ATOM 747 N N . SER A 1 97 ? 2.263 7.793 18.252 1.00 93.62 97 SER A N 1
ATOM 748 C CA . SER A 1 97 ? 3.100 8.774 18.945 1.00 93.62 97 SER A CA 1
ATOM 749 C C . SER A 1 97 ? 3.805 8.200 20.174 1.00 93.62 97 SER A C 1
ATOM 751 O O . SER A 1 97 ? 4.999 8.423 20.363 1.00 93.62 97 SER A O 1
ATOM 753 N N . GLN A 1 98 ? 3.128 7.371 20.974 1.00 89.62 98 GLN A N 1
ATOM 754 C CA . GLN A 1 98 ? 3.762 6.691 22.113 1.00 89.62 98 GLN A CA 1
ATOM 755 C C . GLN A 1 98 ? 4.933 5.795 21.686 1.00 89.62 98 GLN A C 1
ATOM 757 O O . GLN A 1 98 ? 5.925 5.684 22.402 1.00 89.62 98 GLN A O 1
ATOM 762 N N . ALA A 1 99 ? 4.842 5.193 20.500 1.00 89.12 99 ALA A N 1
ATOM 763 C CA . ALA A 1 99 ? 5.893 4.364 19.922 1.00 89.12 99 ALA A CA 1
ATOM 764 C C . ALA A 1 99 ? 6.970 5.154 19.146 1.00 89.12 99 ALA A C 1
ATOM 766 O O . ALA A 1 99 ? 7.867 4.533 18.572 1.00 89.12 99 ALA A O 1
ATOM 767 N N . GLY A 1 100 ? 6.882 6.490 19.068 1.00 92.06 100 GLY A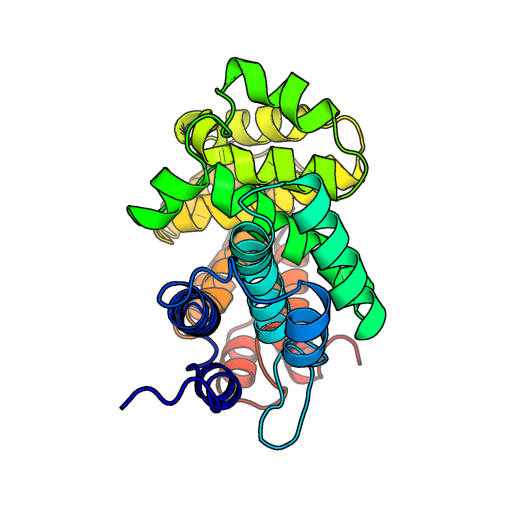 N 1
ATOM 768 C CA . GLY A 1 100 ? 7.769 7.321 18.238 1.00 92.06 100 GLY A CA 1
ATOM 769 C C . GLY A 1 100 ? 7.714 6.958 16.748 1.00 92.06 100 GLY A C 1
ATOM 770 O O . GLY A 1 100 ? 8.743 6.904 16.074 1.00 92.06 100 GLY A O 1
ATOM 771 N N . SER A 1 101 ? 6.523 6.587 16.274 1.00 94.12 101 SER A N 1
ATOM 772 C CA . SER A 1 101 ? 6.250 6.078 14.928 1.00 94.12 101 SER A CA 1
ATOM 773 C C . SER A 1 101 ? 5.088 6.820 14.262 1.00 94.12 101 SER A C 1
ATOM 775 O O . SER A 1 101 ? 4.295 6.224 13.532 1.00 94.12 101 SER A O 1
ATOM 777 N N . GLU A 1 102 ? 4.975 8.128 14.505 1.00 95.19 102 GLU A N 1
ATOM 778 C CA . GLU A 1 102 ? 3.914 9.011 14.004 1.00 95.19 102 GLU A CA 1
ATOM 779 C C . GLU A 1 102 ? 3.730 8.934 12.479 1.00 95.19 102 GLU A C 1
ATOM 781 O O . GLU A 1 102 ? 2.616 9.054 11.970 1.00 95.19 102 GLU A O 1
ATOM 786 N N . GLN A 1 103 ? 4.801 8.662 11.731 1.00 95.00 103 GLN A N 1
ATOM 787 C CA . GLN A 1 103 ? 4.767 8.467 10.280 1.00 95.00 103 GLN A CA 1
ATOM 788 C C . GLN A 1 103 ? 3.923 7.259 9.832 1.00 95.00 103 GLN A C 1
ATOM 790 O O . GLN A 1 103 ? 3.574 7.170 8.657 1.00 95.00 103 GLN A O 1
ATOM 795 N N . LEU A 1 104 ? 3.597 6.332 10.741 1.00 96.31 104 LEU A N 1
ATOM 796 C CA . LEU A 1 104 ? 2.742 5.167 10.486 1.00 96.31 104 LEU A CA 1
ATOM 797 C C . LEU A 1 104 ? 1.271 5.411 10.861 1.00 96.31 104 LEU A C 1
ATOM 799 O O . LEU A 1 104 ? 0.431 4.557 10.578 1.00 96.31 104 LEU A O 1
ATOM 803 N N . ALA A 1 105 ? 0.921 6.580 11.416 1.00 96.94 105 ALA A N 1
ATOM 804 C CA . ALA A 1 105 ? -0.474 6.945 11.683 1.00 96.94 105 ALA A CA 1
ATOM 805 C C . ALA A 1 105 ? -1.376 6.847 10.438 1.00 96.94 105 ALA A C 1
ATOM 807 O O . ALA A 1 105 ? -2.452 6.260 10.556 1.00 96.94 105 ALA A O 1
ATOM 808 N N . PRO A 1 106 ? -0.953 7.290 9.232 1.00 97.50 106 PRO A N 1
ATOM 809 C CA . PRO A 1 106 ? -1.764 7.138 8.023 1.00 97.50 106 PRO A CA 1
ATOM 810 C C . PRO A 1 106 ? -2.093 5.679 7.694 1.00 97.50 106 PRO A C 1
ATOM 812 O O . PRO A 1 106 ? -3.207 5.384 7.289 1.00 97.50 106 PRO A O 1
ATOM 815 N N . ILE A 1 107 ? -1.156 4.758 7.930 1.00 97.56 107 ILE A N 1
ATOM 816 C CA . ILE A 1 107 ? -1.368 3.323 7.704 1.00 97.56 107 ILE A CA 1
ATOM 817 C C . ILE A 1 107 ? -2.387 2.750 8.699 1.00 97.56 107 ILE A C 1
ATOM 819 O O . ILE A 1 107 ? -3.211 1.913 8.339 1.00 97.56 107 ILE A O 1
ATOM 823 N N . CYS A 1 108 ? -2.376 3.231 9.945 1.00 97.75 108 CYS A N 1
ATOM 824 C CA . CYS A 1 108 ? -3.410 2.896 10.922 1.00 97.75 108 CYS A CA 1
ATOM 825 C C . CYS A 1 108 ? -4.777 3.472 10.515 1.00 97.75 108 CYS A C 1
ATOM 827 O O . CYS A 1 108 ? -5.788 2.780 10.612 1.00 97.75 108 CYS A O 1
ATOM 829 N N . PHE A 1 109 ? -4.826 4.702 9.989 1.00 98.56 109 PHE A N 1
ATOM 830 C CA . PHE A 1 109 ? -6.067 5.279 9.460 1.00 98.56 109 PHE A CA 1
ATOM 831 C C . PHE A 1 109 ? -6.629 4.465 8.293 1.00 98.56 109 PHE A C 1
ATOM 833 O O . PHE A 1 109 ? -7.842 4.273 8.244 1.00 98.56 109 PHE A O 1
ATOM 840 N N . ASP A 1 110 ? -5.781 3.952 7.397 1.00 98.25 110 ASP A N 1
ATOM 841 C CA . ASP A 1 110 ? -6.221 3.062 6.316 1.00 98.25 110 ASP A CA 1
ATOM 842 C C . ASP A 1 110 ? -6.987 1.860 6.894 1.00 98.25 110 ASP A C 1
ATOM 844 O O . ASP A 1 110 ? -8.109 1.598 6.482 1.00 98.25 110 ASP A O 1
ATOM 848 N N . GLY A 1 111 ? -6.476 1.203 7.943 1.00 96.75 111 GLY A N 1
ATOM 849 C CA . GLY A 1 111 ? -7.198 0.106 8.607 1.00 96.75 111 GLY A CA 1
ATOM 850 C C . GLY A 1 111 ? -8.540 0.530 9.227 1.00 96.75 111 GLY A C 1
ATOM 851 O O . GLY A 1 111 ? -9.529 -0.201 9.146 1.00 96.75 111 GLY A O 1
ATOM 852 N N . VAL A 1 112 ? -8.612 1.736 9.806 1.00 97.38 112 VAL A N 1
ATOM 853 C CA . VAL A 1 112 ? -9.864 2.308 10.345 1.00 97.38 112 VAL A CA 1
ATOM 854 C C . VAL A 1 112 ? -10.915 2.471 9.250 1.00 97.38 112 VAL A C 1
ATOM 856 O O . VAL A 1 112 ? -12.057 2.045 9.421 1.00 97.38 112 VAL A O 1
ATOM 859 N N . PHE A 1 113 ? -10.550 3.100 8.134 1.00 98.25 113 PHE A N 1
ATOM 860 C CA . PHE A 1 113 ? -11.491 3.366 7.049 1.00 98.25 113 PHE A CA 1
ATOM 861 C C . PHE A 1 113 ? -11.793 2.107 6.232 1.00 98.25 113 PHE A C 1
ATOM 863 O O . PHE A 1 113 ? -12.944 1.894 5.852 1.00 98.25 113 PHE A O 1
ATOM 870 N N . MET A 1 114 ? -10.822 1.213 6.048 1.00 97.06 114 MET A N 1
ATOM 871 C CA . MET A 1 114 ? -11.025 -0.086 5.409 1.00 97.06 114 MET A CA 1
ATOM 872 C C . MET A 1 114 ? -12.084 -0.911 6.149 1.00 97.06 114 MET A C 1
ATOM 874 O O . MET A 1 114 ? -12.929 -1.525 5.505 1.00 97.06 114 MET A O 1
ATOM 878 N N . GLN A 1 115 ? -12.128 -0.856 7.485 1.00 94.62 115 GLN A N 1
ATOM 879 C CA . GLN A 1 115 ? -13.178 -1.513 8.275 1.00 94.62 115 GLN A CA 1
ATOM 880 C C . GLN A 1 115 ? -14.602 -1.054 7.902 1.00 94.62 115 GLN A C 1
ATOM 882 O O . GLN A 1 115 ? -15.555 -1.814 8.056 1.00 94.62 115 GLN A O 1
ATOM 887 N N . ILE A 1 116 ? -14.757 0.184 7.423 1.00 95.25 116 ILE A N 1
ATOM 888 C CA . ILE A 1 116 ? -16.047 0.772 7.034 1.00 95.25 116 ILE A CA 1
ATOM 889 C C . ILE A 1 116 ? -16.433 0.342 5.621 1.00 95.25 116 ILE A C 1
ATOM 891 O O . ILE A 1 116 ? -17.584 -0.013 5.371 1.00 95.25 116 ILE A O 1
ATOM 895 N N . PHE A 1 117 ? -15.482 0.408 4.691 1.00 96.75 117 PHE A N 1
ATOM 896 C CA . PHE A 1 117 ? -15.749 0.242 3.263 1.00 96.75 117 PHE A CA 1
ATOM 897 C C . PHE A 1 117 ? -15.599 -1.193 2.765 1.00 96.75 117 PHE A C 1
ATOM 899 O O . PHE A 1 117 ? -16.164 -1.547 1.731 1.00 96.75 117 PHE A O 1
ATOM 906 N N . GLN A 1 118 ? -14.824 -2.010 3.477 1.00 94.50 118 GLN A N 1
ATOM 907 C CA . GLN A 1 118 ? -14.437 -3.362 3.078 1.00 94.50 118 GLN A CA 1
ATOM 908 C C . GLN A 1 118 ? -14.694 -4.383 4.209 1.00 94.50 118 GLN A C 1
ATOM 910 O O . GLN A 1 118 ? -13.792 -5.159 4.530 1.00 94.50 118 GLN A O 1
ATOM 915 N N . PRO A 1 119 ? -15.891 -4.409 4.842 1.00 91.69 119 PRO A N 1
ATOM 916 C CA . PRO A 1 119 ? -16.219 -5.442 5.824 1.00 91.69 119 PRO A CA 1
ATOM 917 C C . PRO A 1 119 ? -16.197 -6.828 5.164 1.00 91.69 119 PRO A C 1
ATOM 919 O O . PRO A 1 119 ? -16.697 -7.000 4.048 1.00 91.69 119 PRO A O 1
ATOM 922 N N . LEU A 1 120 ? -15.611 -7.816 5.845 1.00 87.06 120 LEU A N 1
ATOM 923 C CA . LEU A 1 120 ? -15.429 -9.164 5.295 1.00 87.06 120 LEU A CA 1
ATOM 924 C C . LEU A 1 120 ? -16.299 -10.199 6.010 1.00 87.06 120 LEU A C 1
ATOM 926 O O . LEU A 1 120 ? -16.877 -11.063 5.353 1.00 87.06 120 LEU A O 1
ATOM 930 N N . GLU A 1 121 ? -16.418 -10.098 7.333 1.00 84.94 121 GLU A N 1
ATOM 931 C CA . GLU A 1 121 ? -17.131 -11.067 8.170 1.00 84.94 121 GLU A CA 1
ATOM 932 C C . GLU A 1 121 ? -18.436 -10.495 8.753 1.00 84.94 121 GLU A C 1
ATOM 934 O O . GLU A 1 121 ? -18.580 -9.273 8.856 1.00 84.94 121 GLU A O 1
ATOM 939 N N . PRO A 1 122 ? -19.404 -11.336 9.173 1.00 86.44 122 PRO A N 1
ATOM 940 C CA . PRO A 1 122 ? -20.680 -10.880 9.736 1.00 86.44 122 PRO A CA 1
ATOM 941 C C . PRO A 1 122 ? -20.543 -9.871 10.886 1.00 86.44 122 PRO A C 1
ATOM 943 O O . PRO A 1 122 ? -21.334 -8.932 10.976 1.00 86.44 122 PRO A O 1
ATOM 946 N N . GLU A 1 123 ? -19.534 -10.033 11.743 1.00 83.81 123 GLU A N 1
ATOM 947 C CA . GLU A 1 123 ? -19.239 -9.113 12.842 1.00 83.81 123 GLU A CA 1
ATOM 948 C C . GLU A 1 123 ? -18.766 -7.748 12.332 1.00 83.81 123 GLU A C 1
ATOM 950 O O . GLU A 1 123 ? -19.144 -6.727 12.905 1.00 83.81 123 GLU A O 1
ATOM 955 N N . ASP A 1 124 ? -18.003 -7.717 11.232 1.00 88.38 124 ASP A N 1
ATOM 956 C CA . ASP A 1 124 ? -17.580 -6.472 10.591 1.00 88.38 124 ASP A CA 1
ATOM 957 C C . ASP A 1 124 ? -18.810 -5.707 10.088 1.00 88.38 124 ASP A C 1
ATOM 959 O O . ASP A 1 124 ? -18.948 -4.520 10.379 1.00 88.38 124 ASP A O 1
ATOM 963 N N . PHE A 1 125 ? -19.733 -6.393 9.399 1.00 90.56 125 PHE A N 1
ATOM 964 C CA . PHE A 1 125 ? -20.985 -5.799 8.914 1.00 90.56 125 PHE A CA 1
ATOM 965 C C . PHE A 1 125 ? -21.858 -5.266 10.055 1.00 90.56 125 PHE A C 1
ATOM 967 O O . PHE A 1 125 ? -22.389 -4.161 9.946 1.00 90.56 125 PHE A O 1
ATOM 974 N N . ALA A 1 126 ? -21.992 -6.024 11.147 1.00 90.62 126 ALA A N 1
ATOM 975 C CA . ALA A 1 126 ? -22.759 -5.599 12.316 1.00 90.62 126 ALA A CA 1
ATOM 976 C C . ALA A 1 126 ? -22.130 -4.371 12.998 1.00 90.62 126 ALA A C 1
ATOM 978 O O . ALA A 1 126 ? -22.832 -3.429 13.362 1.00 90.62 126 ALA A O 1
ATOM 979 N N . LEU A 1 127 ? -20.799 -4.345 13.123 1.00 88.19 127 LEU A N 1
ATOM 980 C CA . LEU A 1 127 ? -20.056 -3.243 13.736 1.00 88.19 127 LEU A CA 1
ATOM 981 C C . LEU A 1 127 ? -20.283 -1.912 12.995 1.00 88.19 127 LEU A C 1
ATOM 983 O O . LEU A 1 127 ? -20.414 -0.860 13.632 1.00 88.19 127 LEU A O 1
ATOM 987 N N . ILE A 1 128 ? -20.355 -1.937 11.660 1.00 92.75 128 ILE A N 1
ATOM 988 C CA . ILE A 1 128 ? -20.481 -0.728 10.824 1.00 92.75 128 ILE A CA 1
ATOM 989 C C . ILE A 1 128 ? -21.903 -0.446 10.331 1.00 92.75 128 ILE A C 1
ATOM 991 O O . ILE A 1 128 ? -22.098 0.478 9.537 1.00 92.75 128 ILE A O 1
ATOM 995 N N . GLU A 1 129 ? -22.903 -1.193 10.807 1.00 92.62 129 GLU A N 1
ATOM 996 C CA . GLU A 1 129 ? -24.296 -1.034 10.384 1.00 92.62 129 GLU A CA 1
ATOM 997 C C . GLU A 1 129 ? -24.759 0.428 10.530 1.00 92.62 129 GLU A C 1
ATOM 999 O O . GLU A 1 129 ? -24.633 1.048 11.590 1.00 92.62 129 GLU A O 1
ATOM 1004 N N . GLY A 1 130 ? -25.253 1.001 9.426 1.00 91.06 130 GLY A N 1
ATOM 1005 C CA . GLY A 1 130 ? -25.709 2.394 9.353 1.00 91.06 130 GLY A CA 1
ATOM 1006 C C . GLY A 1 130 ? -24.605 3.461 9.391 1.00 91.06 130 GLY A C 1
ATOM 1007 O O . GLY A 1 130 ? -24.931 4.645 9.463 1.00 91.06 130 GLY A O 1
ATOM 1008 N N . LYS A 1 131 ? -23.319 3.079 9.357 1.00 91.44 131 LYS A N 1
ATOM 1009 C CA . LYS A 1 131 ? -22.174 4.007 9.440 1.00 91.44 131 LYS A CA 1
ATOM 1010 C C . LYS A 1 131 ? -21.438 4.210 8.109 1.00 91.44 131 LYS A C 1
ATOM 1012 O O . LYS A 1 131 ? -20.817 5.257 7.927 1.00 91.44 131 LYS A O 1
ATOM 1017 N N . ALA A 1 132 ? -21.486 3.236 7.200 1.00 92.06 132 ALA A N 1
ATOM 1018 C CA . ALA A 1 132 ? -20.826 3.327 5.897 1.00 92.06 132 ALA A CA 1
ATOM 1019 C C . ALA A 1 132 ? -21.591 4.262 4.938 1.00 92.06 132 ALA A C 1
ATOM 1021 O O . ALA A 1 132 ? -22.806 4.101 4.796 1.00 92.06 132 ALA A O 1
ATOM 1022 N N . PRO A 1 133 ? -20.918 5.222 4.275 1.00 96.25 133 PRO A N 1
ATOM 1023 C CA . PRO A 1 133 ? -21.570 6.091 3.305 1.00 96.25 133 PRO A CA 1
ATOM 1024 C C . PRO A 1 133 ? -21.782 5.359 1.974 1.00 96.25 133 PRO A C 1
ATOM 1026 O O . PRO A 1 133 ? -21.045 4.440 1.608 1.00 96.25 133 PRO A O 1
ATOM 1029 N N . THR A 1 134 ? -22.768 5.813 1.211 1.00 97.06 134 THR A N 1
ATOM 1030 C CA . THR A 1 134 ? -22.919 5.459 -0.205 1.00 97.06 134 THR A CA 1
ATOM 1031 C C . THR A 1 134 ? -21.854 6.135 -1.074 1.00 97.06 134 THR A C 1
ATOM 1033 O O . THR A 1 134 ? -21.119 7.025 -0.636 1.00 97.06 134 THR A O 1
ATOM 1036 N N . LYS A 1 135 ? -21.789 5.735 -2.349 1.00 97.06 135 LYS A N 1
ATOM 1037 C CA . LYS A 1 135 ? -20.900 6.336 -3.351 1.00 97.06 135 LYS A CA 1
ATOM 1038 C C . LYS A 1 135 ? -21.104 7.849 -3.472 1.00 97.06 135 LYS A C 1
ATOM 1040 O O . LYS A 1 135 ? -20.134 8.597 -3.552 1.00 97.06 135 LYS A O 1
ATOM 1045 N N . GLU A 1 136 ? -22.357 8.294 -3.465 1.00 97.62 136 GLU A N 1
ATOM 1046 C CA . GLU A 1 136 ? -22.745 9.700 -3.585 1.00 97.62 136 GLU A CA 1
ATOM 1047 C C . GLU A 1 136 ? -22.439 10.498 -2.310 1.00 97.62 136 GLU A C 1
ATOM 1049 O O . GLU A 1 136 ? -22.154 11.693 -2.377 1.00 97.62 136 GLU A O 1
ATOM 1054 N N . GLU A 1 137 ? -22.472 9.843 -1.149 1.00 97.94 137 GLU A N 1
ATOM 1055 C CA . GLU A 1 137 ? -22.198 10.466 0.147 1.00 97.94 137 GLU A CA 1
ATOM 1056 C C . GLU A 1 137 ? -20.699 10.566 0.456 1.00 97.94 137 GLU A C 1
ATOM 1058 O O . GLU A 1 137 ? -20.315 11.456 1.224 1.00 97.94 137 GLU A O 1
ATOM 1063 N N . LEU A 1 138 ? -19.855 9.712 -0.147 1.00 97.75 138 LEU A N 1
ATOM 1064 C CA . LEU A 1 138 ? -18.415 9.623 0.134 1.00 97.75 138 LEU A CA 1
ATOM 1065 C C . LEU A 1 138 ? -17.699 10.989 0.152 1.00 97.75 138 LEU A C 1
ATOM 1067 O O . LEU A 1 138 ? -16.978 11.232 1.121 1.00 97.75 138 LEU A O 1
ATOM 1071 N N . PRO A 1 139 ? -17.897 11.911 -0.818 1.00 97.00 139 PRO A N 1
ATOM 1072 C CA . PRO A 1 139 ? -17.231 13.214 -0.784 1.00 97.00 139 PRO A CA 1
ATOM 1073 C C . PRO A 1 139 ? -17.561 14.003 0.490 1.00 97.00 139 PRO A C 1
ATOM 1075 O O . PRO A 1 139 ? -16.668 14.350 1.259 1.00 97.00 139 PRO A O 1
ATOM 1078 N N . SER A 1 140 ? -18.854 14.192 0.775 1.00 97.31 140 SER A N 1
ATOM 1079 C CA . SER A 1 140 ? -19.321 14.922 1.965 1.00 97.31 140 SER A CA 1
ATOM 1080 C C . SER A 1 140 ? -18.977 14.215 3.279 1.00 97.31 140 SER A C 1
ATOM 1082 O O . SER A 1 140 ? -18.850 14.842 4.332 1.00 97.31 140 SER A O 1
ATOM 1084 N N . PHE A 1 141 ? -18.836 12.890 3.237 1.00 97.56 141 PHE A N 1
ATOM 1085 C CA . PHE A 1 141 ? -18.410 12.097 4.373 1.00 97.56 141 PHE A CA 1
ATOM 1086 C C . PHE A 1 141 ? -16.924 12.323 4.671 1.00 97.56 141 PHE A C 1
ATOM 1088 O O . PHE A 1 141 ? -16.586 12.627 5.816 1.00 97.56 141 PHE A O 1
ATOM 1095 N N . CYS A 1 142 ? -16.055 12.241 3.659 1.00 97.69 142 CYS A N 1
ATOM 1096 C CA . CYS A 1 142 ? -14.614 12.411 3.831 1.00 97.69 142 CYS A CA 1
ATOM 1097 C C . CYS A 1 142 ? -14.186 13.869 4.067 1.00 97.69 142 CYS A C 1
ATOM 1099 O O . CYS A 1 142 ? -13.153 14.100 4.690 1.00 97.69 142 CYS A O 1
ATOM 1101 N N . GLU A 1 143 ? -14.991 14.856 3.661 1.00 97.00 143 GLU A N 1
ATOM 1102 C CA . GLU A 1 143 ? -14.777 16.282 3.974 1.00 97.00 143 GLU A CA 1
ATOM 1103 C C . GLU A 1 143 ? -14.827 16.609 5.476 1.00 97.00 143 GLU A C 1
ATOM 1105 O O . GLU A 1 143 ? -14.370 17.671 5.890 1.00 97.00 143 GLU A O 1
ATOM 1110 N N . LYS A 1 144 ? -15.344 15.701 6.312 1.00 97.12 144 LYS A N 1
ATOM 1111 C CA . LYS A 1 144 ? -15.354 15.854 7.778 1.00 97.12 144 LYS A CA 1
ATOM 1112 C C . LYS A 1 144 ? -13.982 15.625 8.418 1.00 97.12 144 LYS A C 1
ATOM 1114 O O . LYS A 1 144 ? -13.846 15.820 9.624 1.00 97.12 144 LYS A O 1
ATOM 1119 N N . PHE A 1 145 ? -13.006 15.166 7.639 1.00 97.12 145 PHE A N 1
ATOM 1120 C CA . PHE A 1 145 ? -11.654 14.860 8.082 1.00 97.12 145 PHE A CA 1
ATOM 1121 C C . PHE A 1 145 ? -10.645 15.751 7.359 1.00 97.12 145 PHE A C 1
ATOM 1123 O O . PHE A 1 145 ? -10.916 16.299 6.289 1.00 97.12 145 PHE A O 1
ATOM 1130 N N . GLU A 1 146 ? -9.444 15.851 7.920 1.00 96.25 146 GLU A N 1
ATOM 1131 C CA . GLU A 1 146 ? -8.351 16.647 7.363 1.00 96.25 146 GLU A CA 1
ATOM 1132 C C . GLU A 1 146 ? -7.087 15.799 7.179 1.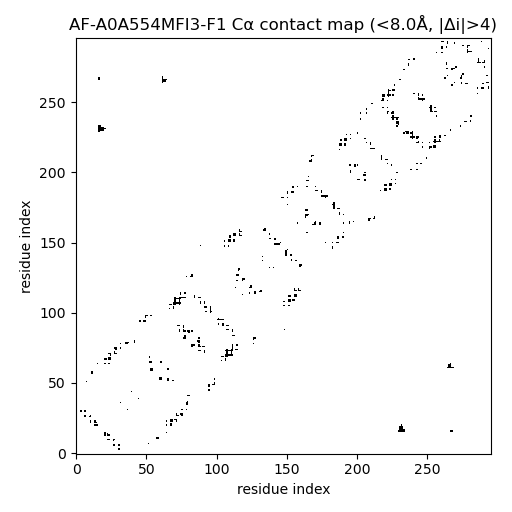00 96.25 146 GLU A C 1
ATOM 1134 O O . GLU A 1 146 ? -6.971 14.683 7.696 1.00 96.25 146 GLU A O 1
ATOM 1139 N N . GLY A 1 147 ? -6.131 16.319 6.405 1.00 96.31 147 GLY A N 1
ATOM 1140 C CA . GLY A 1 147 ? -4.818 15.703 6.220 1.00 96.31 147 GLY A CA 1
ATOM 1141 C C . GLY A 1 147 ? -4.882 14.225 5.817 1.00 96.31 147 GLY A C 1
ATOM 1142 O O . GLY A 1 147 ? -5.643 13.829 4.932 1.00 96.31 147 GLY A O 1
ATOM 1143 N N . PHE A 1 148 ? -4.078 13.390 6.479 1.00 97.12 148 PHE A N 1
ATOM 1144 C CA . PHE A 1 148 ? -4.008 11.958 6.183 1.00 97.12 148 PHE A CA 1
ATOM 1145 C C . PHE A 1 148 ? -5.302 11.196 6.481 1.00 97.12 148 PHE A C 1
ATOM 1147 O O . PHE A 1 148 ? -5.568 10.208 5.801 1.00 97.12 148 PHE A O 1
ATOM 1154 N N . GLN A 1 149 ? -6.127 11.644 7.433 1.00 98.19 149 GLN A N 1
ATOM 1155 C CA . GLN A 1 149 ? -7.422 11.010 7.699 1.00 98.19 149 GLN A CA 1
ATOM 1156 C C . GLN A 1 149 ? -8.362 11.185 6.496 1.00 98.19 149 GLN A C 1
ATOM 1158 O O . GLN A 1 149 ? -8.960 10.211 6.046 1.00 98.19 149 GLN A O 1
ATOM 1163 N N . LYS A 1 150 ? -8.417 12.390 5.902 1.00 98.00 150 LYS A N 1
ATOM 1164 C CA . LYS A 1 150 ? -9.172 12.658 4.659 1.00 98.00 150 LYS A CA 1
ATOM 1165 C C . LYS A 1 150 ? -8.704 11.771 3.506 1.00 98.00 150 LYS A C 1
ATOM 1167 O O . LYS A 1 150 ? -9.527 11.168 2.823 1.00 98.00 150 LYS A O 1
ATOM 1172 N N . GLY A 1 151 ? -7.386 11.677 3.311 1.00 97.75 151 GLY A N 1
ATOM 1173 C CA . GLY A 1 151 ? -6.798 10.821 2.277 1.00 97.75 151 GLY A CA 1
ATOM 1174 C C . GLY A 1 151 ? -7.149 9.348 2.460 1.00 97.75 151 GLY A C 1
ATOM 1175 O O . GLY A 1 151 ? -7.589 8.707 1.515 1.00 97.75 151 GLY A O 1
ATOM 1176 N N . SER A 1 152 ? -7.005 8.829 3.679 1.00 98.25 152 SER A N 1
ATOM 1177 C CA . SER A 1 152 ? -7.300 7.425 4.002 1.00 98.25 152 SER A CA 1
ATOM 1178 C C . SER A 1 152 ? -8.795 7.121 3.840 1.00 98.25 152 SER A C 1
ATOM 1180 O O . SER A 1 152 ? -9.154 6.120 3.233 1.00 98.25 152 SER A O 1
ATOM 1182 N N . CYS A 1 153 ? -9.673 8.038 4.268 1.00 98.50 153 CYS A N 1
ATOM 1183 C CA . CYS A 1 153 ? -11.118 7.948 4.036 1.00 98.50 153 CYS A CA 1
ATOM 1184 C C . CYS A 1 153 ? -11.463 7.800 2.553 1.00 98.50 153 CYS A C 1
ATOM 1186 O O . CYS A 1 153 ? -12.214 6.903 2.178 1.00 98.50 153 CYS A O 1
ATOM 1188 N N . TRP A 1 154 ? -10.911 8.677 1.710 1.00 98.38 154 TRP A N 1
ATOM 1189 C CA . TRP A 1 154 ? -11.184 8.646 0.277 1.00 98.38 154 TRP A CA 1
ATOM 1190 C C . TRP A 1 154 ? -10.626 7.380 -0.371 1.00 98.38 154 TRP A C 1
ATOM 1192 O O . TRP A 1 154 ? -11.347 6.682 -1.078 1.00 98.38 154 TRP A O 1
ATOM 1202 N N . ASN A 1 155 ? -9.360 7.064 -0.091 1.00 97.88 155 ASN A N 1
ATOM 1203 C CA . ASN A 1 155 ? -8.656 5.945 -0.707 1.00 97.88 155 ASN A CA 1
ATOM 1204 C C . ASN A 1 155 ? -9.313 4.607 -0.375 1.00 97.88 155 ASN A C 1
ATOM 1206 O O . ASN A 1 155 ? -9.535 3.813 -1.282 1.00 97.88 155 ASN A O 1
ATOM 1210 N N . GLU A 1 156 ? -9.678 4.372 0.886 1.00 98.19 156 GLU A N 1
ATOM 1211 C CA . GLU A 1 156 ? -10.327 3.123 1.301 1.00 98.19 156 GLU A CA 1
ATOM 1212 C C . GLU A 1 156 ? -11.783 3.014 0.834 1.00 98.19 156 GLU A C 1
ATOM 1214 O O . GLU A 1 156 ? -12.337 1.915 0.813 1.00 98.19 156 GLU A O 1
ATOM 1219 N N . GLY A 1 157 ? -12.380 4.125 0.387 1.00 97.94 157 GLY A N 1
ATOM 1220 C CA . GLY A 1 157 ? -13.686 4.179 -0.272 1.00 97.94 157 GLY A CA 1
ATOM 1221 C C . GLY A 1 157 ? -13.697 3.648 -1.711 1.00 97.94 157 GLY A C 1
ATOM 1222 O O . GLY A 1 157 ? -14.764 3.588 -2.329 1.00 97.94 157 GLY A O 1
ATOM 1223 N N . TRP A 1 158 ? -12.549 3.215 -2.249 1.00 98.12 158 TRP A N 1
ATOM 1224 C CA . TRP A 1 158 ? -12.427 2.659 -3.602 1.00 98.12 158 TRP A CA 1
ATOM 1225 C C . TRP A 1 158 ? -13.426 1.543 -3.965 1.00 98.12 158 TRP A C 1
ATOM 1227 O O . TRP A 1 158 ? -13.793 1.493 -5.141 1.00 98.12 158 TRP A O 1
ATOM 1237 N N . PRO A 1 159 ? -13.930 0.668 -3.058 1.00 97.94 159 PRO A N 1
ATOM 1238 C CA . PRO A 1 159 ? -14.882 -0.376 -3.448 1.00 97.94 159 PRO A CA 1
ATOM 1239 C C . PRO A 1 159 ? -16.180 0.188 -4.031 1.00 97.94 159 PRO A C 1
ATOM 1241 O O . PRO A 1 159 ? -16.783 -0.428 -4.910 1.00 97.94 159 PRO A O 1
ATOM 1244 N N . LEU A 1 160 ? -16.573 1.398 -3.611 1.00 98.00 160 LEU A N 1
ATOM 1245 C CA . LEU A 1 160 ? -17.726 2.130 -4.153 1.00 98.00 160 LEU A CA 1
ATOM 1246 C C . LEU A 1 160 ? -17.504 2.576 -5.616 1.00 98.00 160 LEU A C 1
ATOM 1248 O O . LEU A 1 160 ? -18.453 2.924 -6.325 1.00 98.00 160 LEU A O 1
ATOM 1252 N N . PHE A 1 161 ? -16.251 2.543 -6.073 1.00 98.25 161 PHE A N 1
ATOM 1253 C CA . PHE A 1 161 ? -15.774 2.947 -7.395 1.00 98.25 161 PHE A CA 1
ATOM 1254 C C . PHE A 1 161 ? -14.990 1.825 -8.094 1.00 98.25 161 PHE A C 1
ATOM 1256 O O . PHE A 1 161 ? -14.194 2.100 -8.988 1.00 98.25 161 PHE A O 1
ATOM 1263 N N . LEU A 1 162 ? -15.176 0.556 -7.696 1.00 97.50 162 LEU A N 1
ATOM 1264 C CA . LEU A 1 162 ? -14.372 -0.578 -8.178 1.00 97.50 162 LEU A CA 1
ATOM 1265 C C . LEU A 1 162 ? -14.296 -0.644 -9.715 1.00 97.50 162 LEU A C 1
ATOM 1267 O O . LEU A 1 162 ? -13.234 -0.912 -10.279 1.00 97.50 162 LEU A O 1
ATOM 1271 N N . GLN A 1 163 ? -15.414 -0.400 -10.402 1.00 97.38 163 GLN A N 1
ATOM 1272 C CA . GLN A 1 163 ? -15.462 -0.442 -11.866 1.00 97.38 163 GLN A CA 1
ATOM 1273 C C . GLN A 1 163 ? -14.665 0.703 -12.497 1.00 97.38 163 GLN A C 1
ATOM 1275 O O . GLN A 1 163 ? -14.047 0.517 -13.537 1.00 97.38 163 GLN A O 1
ATOM 1280 N N . GLU A 1 164 ? -14.649 1.875 -11.867 1.00 97.81 164 GLU A N 1
ATOM 1281 C CA . GLU A 1 164 ? -13.891 3.027 -12.333 1.00 97.81 164 GLU A CA 1
ATOM 1282 C C . GLU A 1 164 ? -12.399 2.883 -12.038 1.00 97.81 164 GLU A C 1
ATOM 1284 O O . GLU A 1 164 ? -11.586 3.022 -12.949 1.00 97.81 164 GLU A O 1
ATOM 1289 N N . VAL A 1 165 ? -12.014 2.569 -10.799 1.00 97.94 165 VAL A N 1
ATOM 1290 C CA . VAL A 1 165 ? -10.593 2.531 -10.399 1.00 97.94 165 VAL A CA 1
ATOM 1291 C C . VAL A 1 165 ? -9.810 1.412 -11.087 1.00 97.94 165 VAL A C 1
ATOM 1293 O O . VAL A 1 165 ? -8.589 1.476 -11.162 1.00 97.94 165 VAL A O 1
ATOM 1296 N N . THR A 1 166 ? -10.499 0.414 -11.647 1.00 97.88 166 THR A N 1
ATOM 1297 C CA . THR A 1 166 ? -9.892 -0.641 -12.476 1.00 97.88 166 THR A CA 1
ATOM 1298 C C . THR A 1 166 ? -9.722 -0.251 -13.950 1.00 97.88 166 THR A C 1
ATOM 1300 O O . THR A 1 166 ? -9.320 -1.085 -14.759 1.00 97.88 166 THR A O 1
ATOM 1303 N N . THR A 1 167 ? -9.962 1.018 -14.299 1.00 98.50 167 THR A N 1
ATOM 1304 C CA . THR A 1 167 ? -9.644 1.612 -15.610 1.00 98.50 167 THR A CA 1
ATOM 1305 C C . THR A 1 167 ? -8.627 2.756 -15.471 1.00 98.50 167 THR A C 1
ATOM 1307 O O . THR A 1 167 ? -8.667 3.466 -14.460 1.00 98.50 167 THR A O 1
ATOM 1310 N N . PRO A 1 168 ? -7.735 2.977 -16.458 1.00 98.50 168 PRO A N 1
ATOM 1311 C CA . PRO A 1 168 ? -6.747 4.058 -16.409 1.00 98.50 168 PRO A CA 1
ATOM 1312 C C . PRO A 1 168 ? -7.384 5.447 -16.236 1.00 98.50 168 PRO A C 1
ATOM 1314 O O . PRO A 1 168 ? -6.977 6.235 -15.382 1.00 98.50 168 PRO A O 1
ATOM 1317 N N . GLU A 1 169 ? -8.443 5.755 -16.986 1.00 98.50 169 GLU A N 1
ATOM 1318 C CA . GLU A 1 169 ? -9.128 7.047 -16.887 1.00 98.50 169 GLU A CA 1
ATOM 1319 C C . GLU A 1 169 ? -9.897 7.190 -15.574 1.00 98.50 169 GLU A C 1
ATOM 1321 O O . GLU A 1 169 ? -10.025 8.294 -15.032 1.00 98.50 169 GLU A O 1
ATOM 1326 N N . GLY A 1 170 ? -10.453 6.087 -15.073 1.00 98.44 170 GLY A N 1
ATOM 1327 C CA . GLY A 1 170 ? -11.228 6.087 -13.846 1.00 98.44 170 GLY A CA 1
ATOM 1328 C C . GLY A 1 170 ? -10.356 6.271 -12.609 1.00 98.44 170 GLY A C 1
ATOM 1329 O O . GLY A 1 170 ? -10.729 7.075 -11.757 1.00 98.44 170 GLY A O 1
ATOM 1330 N N . VAL A 1 171 ? -9.172 5.648 -12.532 1.00 98.44 171 VAL A N 1
ATOM 1331 C CA . VAL A 1 171 ? -8.238 5.887 -11.416 1.00 98.44 171 VAL A CA 1
ATOM 1332 C C . VAL A 1 171 ? -7.721 7.327 -11.403 1.00 98.44 171 VAL A C 1
ATOM 1334 O O . VAL A 1 171 ? -7.689 7.953 -10.343 1.00 98.44 171 VAL A O 1
ATOM 1337 N N . VAL A 1 172 ? -7.408 7.897 -12.575 1.00 98.44 172 VAL A N 1
ATOM 1338 C CA . VAL A 1 172 ? -6.995 9.305 -12.689 1.00 98.44 172 VAL A CA 1
ATOM 1339 C C . VAL A 1 172 ? -8.105 10.221 -12.188 1.00 98.44 172 VAL A C 1
ATOM 1341 O O . VAL A 1 172 ? -7.878 11.067 -11.328 1.00 98.44 172 VAL A O 1
ATOM 1344 N N . ARG A 1 173 ? -9.340 10.010 -12.651 1.00 98.25 173 ARG A N 1
ATOM 1345 C CA . ARG A 1 173 ? -10.496 10.801 -12.209 1.00 98.25 173 ARG A CA 1
ATOM 1346 C C . ARG A 1 173 ? -10.762 10.663 -10.711 1.00 98.25 173 ARG A C 1
ATOM 1348 O O . ARG A 1 173 ? -11.056 11.657 -10.050 1.00 98.25 173 ARG A O 1
ATOM 1355 N N . PHE A 1 174 ? -10.672 9.443 -10.191 1.00 98.31 174 PHE A N 1
ATOM 1356 C CA . PHE A 1 174 ? -10.891 9.152 -8.781 1.00 98.31 174 PHE A CA 1
ATOM 1357 C C . PHE A 1 174 ? -9.879 9.900 -7.908 1.00 98.31 174 PHE A C 1
ATOM 1359 O O . PHE A 1 174 ? -10.278 10.639 -7.008 1.00 98.31 174 PHE A O 1
ATOM 1366 N N . CYS A 1 175 ? -8.585 9.802 -8.220 1.00 98.25 175 CYS A N 1
ATOM 1367 C CA . CYS A 1 175 ? -7.544 10.458 -7.434 1.00 98.25 175 CYS A CA 1
ATOM 1368 C C . CYS A 1 175 ? -7.489 11.975 -7.628 1.00 98.25 175 CYS A C 1
ATOM 1370 O O . CYS A 1 175 ? -7.231 12.693 -6.666 1.00 98.25 175 CYS A O 1
ATOM 1372 N N . SER A 1 176 ? -7.820 12.494 -8.814 1.00 97.00 176 SER A N 1
ATOM 1373 C CA . SER A 1 176 ? -7.905 13.942 -9.058 1.00 97.00 176 SER A CA 1
ATOM 1374 C C . SER A 1 176 ? -9.051 14.646 -8.321 1.00 97.00 176 SER A C 1
ATOM 1376 O O . SER A 1 176 ? -9.125 15.873 -8.361 1.00 97.00 176 SER A O 1
ATOM 1378 N N . THR A 1 177 ? -9.939 13.910 -7.642 1.00 96.31 177 THR A N 1
ATOM 1379 C CA . THR A 1 177 ? -10.961 14.512 -6.767 1.00 96.31 177 THR A CA 1
ATOM 1380 C C . THR A 1 177 ? -10.336 15.156 -5.526 1.00 96.31 177 THR A C 1
ATOM 1382 O O . THR A 1 177 ? -10.820 16.181 -5.045 1.00 96.31 177 THR A O 1
ATOM 1385 N N . LEU A 1 178 ? -9.232 14.596 -5.026 1.00 96.31 178 LEU A N 1
ATOM 1386 C CA . LEU A 1 178 ? -8.448 15.202 -3.954 1.00 96.31 178 LEU A CA 1
ATOM 1387 C C . LEU A 1 178 ? -7.682 16.388 -4.546 1.00 96.31 178 LEU A C 1
ATOM 1389 O O . LEU A 1 178 ? -6.983 16.225 -5.534 1.00 96.31 178 LEU A O 1
ATOM 1393 N N . GLN A 1 179 ? -7.814 17.597 -4.003 1.00 92.44 179 GLN A N 1
ATOM 1394 C CA . GLN A 1 179 ? -7.190 18.786 -4.609 1.00 92.44 179 GLN A CA 1
ATOM 1395 C C . GLN A 1 179 ? -5.753 18.998 -4.125 1.00 92.44 179 GLN A C 1
ATOM 1397 O O . GLN A 1 179 ? -4.939 19.615 -4.810 1.00 92.44 179 GLN A O 1
ATOM 1402 N N . GLU A 1 180 ? -5.435 18.482 -2.943 1.00 95.81 180 GLU A N 1
ATOM 1403 C CA . GLU A 1 180 ? -4.136 18.610 -2.309 1.00 95.81 180 GLU A CA 1
ATOM 1404 C C . GLU A 1 180 ? -3.128 17.638 -2.960 1.00 95.81 180 GLU A C 1
ATOM 1406 O O . GLU A 1 180 ? -3.355 16.425 -2.925 1.00 95.81 180 GLU A O 1
ATOM 1411 N N . PRO A 1 181 ? -1.993 18.114 -3.520 1.00 95.94 181 PRO A N 1
ATOM 1412 C CA . PRO A 1 181 ? -1.082 17.265 -4.298 1.00 95.94 181 PRO A CA 1
ATOM 1413 C C . PRO A 1 181 ? -0.584 16.015 -3.564 1.00 95.94 181 PRO A C 1
ATOM 1415 O O . PRO A 1 181 ? -0.564 14.932 -4.139 1.00 95.94 181 PRO A O 1
ATOM 1418 N N . PHE A 1 182 ? -0.250 16.136 -2.276 1.00 95.88 182 PHE A N 1
ATOM 1419 C CA . PHE A 1 182 ? 0.220 14.998 -1.480 1.00 95.88 182 PHE A CA 1
ATOM 1420 C C . PHE A 1 182 ? -0.877 13.940 -1.249 1.00 95.88 182 PHE A C 1
ATOM 1422 O O . PHE A 1 182 ? -0.581 12.751 -1.138 1.00 95.88 182 PHE A O 1
ATOM 1429 N N . LEU A 1 183 ? -2.152 14.349 -1.197 1.00 97.06 183 LEU A N 1
ATOM 1430 C CA . LEU A 1 183 ? -3.281 13.423 -1.093 1.00 97.06 183 LEU A CA 1
ATOM 1431 C C . LEU A 1 183 ? -3.548 12.731 -2.430 1.00 97.06 183 LEU A C 1
ATOM 1433 O O . LEU A 1 183 ? -3.824 11.533 -2.433 1.00 97.06 183 LEU A O 1
ATOM 1437 N N . GLN A 1 184 ? -3.403 13.443 -3.553 1.00 97.31 184 GLN A N 1
ATOM 1438 C CA . GLN A 1 184 ? -3.468 12.825 -4.881 1.00 97.31 184 GLN A CA 1
ATOM 1439 C C . GLN A 1 184 ? -2.377 11.770 -5.059 1.00 97.31 184 GLN A C 1
ATOM 1441 O O . GLN A 1 184 ? -2.669 10.653 -5.474 1.00 97.31 184 GLN A O 1
ATOM 1446 N N . GLU A 1 185 ? -1.132 12.100 -4.714 1.00 96.25 185 GLU A N 1
ATOM 1447 C CA . GLU A 1 185 ? -0.004 11.169 -4.796 1.00 96.25 185 GLU A CA 1
ATOM 1448 C C . GLU A 1 185 ? -0.248 9.921 -3.941 1.00 96.25 185 GLU A C 1
ATOM 1450 O O . GLU A 1 185 ? -0.090 8.796 -4.421 1.00 96.25 185 GLU A O 1
ATOM 1455 N N . ARG A 1 186 ? -0.714 10.106 -2.697 1.00 96.12 186 ARG A N 1
ATOM 1456 C CA . ARG A 1 186 ? -1.099 8.996 -1.818 1.00 96.12 186 ARG A CA 1
ATOM 1457 C C . ARG A 1 186 ? -2.243 8.168 -2.405 1.00 96.12 186 ARG A C 1
ATOM 1459 O O . ARG A 1 186 ? -2.206 6.948 -2.286 1.00 96.12 186 ARG A O 1
ATOM 1466 N N . CYS A 1 187 ? -3.236 8.799 -3.030 1.00 98.44 187 CYS A N 1
ATOM 1467 C CA . CYS A 1 187 ? -4.315 8.087 -3.711 1.00 98.44 187 CYS A CA 1
ATOM 1468 C C . CYS A 1 187 ? -3.788 7.225 -4.851 1.00 98.44 187 CYS A C 1
ATOM 1470 O O . CYS A 1 187 ? -4.112 6.044 -4.903 1.00 98.44 187 CYS A O 1
ATOM 1472 N N . TYR A 1 188 ? -2.925 7.761 -5.717 1.00 98.38 188 TYR A N 1
ATOM 1473 C CA . TYR A 1 188 ? -2.315 6.963 -6.779 1.00 98.38 188 TYR A CA 1
ATOM 1474 C C . TYR A 1 188 ? -1.508 5.796 -6.212 1.00 98.38 188 TYR A C 1
ATOM 1476 O O . TYR A 1 188 ? -1.671 4.672 -6.679 1.00 98.38 188 TYR A O 1
ATOM 1484 N N . ASN A 1 189 ? -0.729 6.024 -5.149 1.00 96.38 189 ASN A N 1
ATOM 1485 C CA . ASN A 1 189 ? 0.000 4.950 -4.476 1.00 96.38 189 ASN A CA 1
ATOM 1486 C C . ASN A 1 189 ? -0.932 3.840 -3.970 1.00 96.38 189 ASN A C 1
ATOM 1488 O O . ASN A 1 189 ? -0.664 2.662 -4.204 1.00 96.38 189 ASN A O 1
ATOM 1492 N N . ALA A 1 190 ? -2.041 4.211 -3.325 1.00 97.00 190 ALA A N 1
ATOM 1493 C CA . ALA A 1 190 ? -3.040 3.267 -2.835 1.00 97.00 190 ALA A CA 1
ATOM 1494 C C . ALA A 1 190 ? -3.753 2.537 -3.986 1.00 97.00 190 ALA A C 1
ATOM 1496 O O . ALA A 1 190 ? -3.910 1.319 -3.960 1.00 97.00 190 ALA A O 1
ATOM 1497 N N . MET A 1 191 ? -4.154 3.244 -5.041 1.00 98.44 191 MET A N 1
ATOM 1498 C CA . MET A 1 191 ? -4.876 2.628 -6.155 1.00 98.44 191 MET A CA 1
ATOM 1499 C C . MET A 1 191 ? -3.976 1.709 -6.979 1.00 98.44 191 MET A C 1
ATOM 1501 O O . MET A 1 191 ? -4.409 0.624 -7.358 1.00 98.44 191 MET A O 1
ATOM 1505 N N . PHE A 1 192 ? -2.707 2.060 -7.189 1.00 98.12 192 PHE A N 1
ATOM 1506 C CA . PHE A 1 192 ? -1.742 1.174 -7.850 1.00 98.12 192 PHE A CA 1
ATOM 1507 C C . PHE A 1 192 ? -1.286 0.006 -6.972 1.00 98.12 192 PHE A C 1
ATOM 1509 O O . PHE A 1 192 ? -0.704 -0.943 -7.486 1.00 98.12 192 PHE A O 1
ATOM 1516 N N . TYR A 1 193 ? -1.620 0.013 -5.682 1.00 94.12 193 TYR A N 1
ATOM 1517 C CA . TYR A 1 193 ? -1.542 -1.163 -4.818 1.00 94.12 193 TYR A CA 1
ATOM 1518 C C . TYR A 1 193 ? -2.787 -2.062 -4.946 1.00 94.12 193 TYR A C 1
ATOM 1520 O O . TYR A 1 193 ? -2.682 -3.293 -5.009 1.00 94.12 193 TYR A O 1
ATOM 1528 N N . VAL A 1 194 ? -3.975 -1.451 -5.011 1.00 96.00 194 VAL A N 1
ATOM 1529 C CA . VAL A 1 194 ? -5.278 -2.133 -5.101 1.00 96.00 194 VAL A CA 1
ATOM 1530 C C . VAL A 1 194 ? -5.487 -2.786 -6.468 1.00 96.00 194 VAL A C 1
ATOM 1532 O O . VAL A 1 194 ? -5.875 -3.953 -6.538 1.00 96.00 194 VAL A O 1
ATOM 1535 N N . VAL A 1 195 ? -5.223 -2.070 -7.562 1.00 97.88 195 VAL A N 1
ATOM 1536 C CA . VAL A 1 195 ? -5.517 -2.527 -8.929 1.00 97.88 195 VAL A CA 1
ATOM 1537 C C . VAL A 1 195 ? -4.812 -3.846 -9.274 1.00 97.88 195 VAL A C 1
ATOM 1539 O O . VAL A 1 195 ? -5.506 -4.773 -9.702 1.00 97.88 195 VAL A O 1
ATOM 1542 N N . PRO A 1 196 ? -3.497 -4.028 -9.026 1.00 97.44 196 PRO A N 1
ATOM 1543 C CA . PRO A 1 196 ? -2.849 -5.321 -9.237 1.00 97.44 196 PRO A CA 1
ATOM 1544 C C . PRO A 1 196 ? -3.504 -6.466 -8.457 1.00 97.44 196 PRO A C 1
ATOM 1546 O O . PRO A 1 196 ? -3.643 -7.570 -8.986 1.00 97.44 196 PRO A O 1
ATOM 1549 N N . ALA A 1 197 ? -3.963 -6.212 -7.226 1.00 94.31 197 ALA A N 1
ATOM 1550 C CA . ALA A 1 197 ? -4.675 -7.212 -6.434 1.00 94.31 197 ALA A CA 1
ATOM 1551 C C . ALA A 1 197 ? -6.050 -7.551 -7.043 1.00 94.31 197 ALA A C 1
ATOM 1553 O O . ALA A 1 197 ? -6.398 -8.729 -7.140 1.00 94.31 197 ALA A O 1
ATOM 1554 N N . GLN A 1 198 ? -6.793 -6.558 -7.547 1.00 96.44 198 GLN A N 1
ATOM 1555 C CA . GLN A 1 198 ? -8.060 -6.779 -8.265 1.00 96.44 198 GLN A CA 1
ATOM 1556 C C . GLN A 1 198 ? -7.867 -7.535 -9.586 1.00 96.44 198 GLN A C 1
ATOM 1558 O O . GLN A 1 198 ? -8.725 -8.315 -10.007 1.00 96.44 198 GLN A O 1
ATOM 1563 N N . PHE A 1 199 ? -6.710 -7.371 -10.224 1.00 98.06 199 PHE A N 1
ATOM 1564 C CA . PHE A 1 199 ? -6.311 -8.161 -11.387 1.00 98.06 199 PHE A CA 1
ATOM 1565 C C . PHE A 1 199 ? -5.722 -9.521 -11.023 1.00 98.06 199 PHE A C 1
ATOM 1567 O O . PHE A 1 199 ? -5.320 -10.257 -11.918 1.00 98.06 199 PHE A O 1
ATOM 1574 N N . LYS A 1 200 ? -5.720 -9.898 -9.737 1.00 96.69 200 LYS A N 1
ATOM 1575 C CA . LYS A 1 200 ? -5.176 -11.170 -9.240 1.00 96.69 200 LYS A CA 1
ATOM 1576 C C . LYS A 1 200 ? -3.713 -11.371 -9.639 1.00 96.69 200 LYS A C 1
ATOM 1578 O O . LYS A 1 200 ? -3.299 -12.494 -9.912 1.00 96.69 200 LYS A O 1
ATOM 1583 N N . LEU A 1 201 ? -2.956 -10.273 -9.677 1.00 96.38 201 LEU A N 1
ATOM 1584 C CA . LEU A 1 201 ? -1.554 -10.238 -10.092 1.00 96.38 201 LEU A CA 1
ATOM 1585 C C . LEU A 1 201 ? -1.323 -10.751 -11.528 1.00 96.38 201 LEU A C 1
ATOM 1587 O O . LEU A 1 201 ? -0.243 -11.247 -11.846 1.00 96.38 201 LEU A O 1
ATOM 1591 N N . ASP A 1 202 ? -2.327 -10.631 -12.402 1.00 98.00 202 ASP A N 1
ATOM 1592 C CA . ASP A 1 202 ? -2.184 -10.891 -13.835 1.00 98.00 202 ASP A CA 1
ATOM 1593 C C . ASP A 1 202 ? -1.257 -9.839 -14.466 1.00 98.00 202 ASP A C 1
ATOM 1595 O O . ASP A 1 202 ? -1.621 -8.674 -14.637 1.00 98.00 202 ASP A O 1
ATOM 1599 N N . GLU A 1 203 ? -0.030 -10.262 -14.774 1.00 97.81 203 GLU A N 1
ATOM 1600 C CA . GLU A 1 203 ? 1.044 -9.406 -15.285 1.00 97.81 203 GLU A CA 1
ATOM 1601 C C . GLU A 1 203 ? 0.657 -8.684 -16.581 1.00 97.81 203 GLU A C 1
ATOM 1603 O O . GLU A 1 203 ? 0.995 -7.511 -16.740 1.00 97.81 203 GLU A O 1
ATOM 1608 N N . ASP A 1 204 ? -0.073 -9.340 -17.484 1.00 98.38 204 ASP A N 1
ATOM 1609 C CA . ASP A 1 204 ? -0.426 -8.758 -18.779 1.00 98.38 204 ASP A CA 1
ATOM 1610 C C . ASP A 1 204 ? -1.537 -7.715 -18.630 1.00 98.38 204 ASP A C 1
ATOM 1612 O O . ASP A 1 204 ? -1.418 -6.619 -19.181 1.00 98.38 204 ASP A O 1
ATOM 1616 N N . ARG A 1 205 ? -2.555 -7.985 -17.800 1.00 98.44 205 ARG A N 1
ATOM 1617 C CA . ARG A 1 205 ? -3.595 -6.985 -17.490 1.00 98.44 205 ARG A CA 1
ATOM 1618 C C . ARG A 1 205 ? -3.031 -5.765 -16.771 1.00 98.44 205 ARG A C 1
ATOM 1620 O O . ARG A 1 205 ? -3.443 -4.644 -17.054 1.00 98.44 205 ARG A O 1
ATOM 1627 N N . ILE A 1 206 ? -2.092 -5.968 -15.844 1.00 98.69 206 ILE A N 1
ATOM 1628 C CA . ILE A 1 206 ? -1.433 -4.860 -15.140 1.00 98.69 206 ILE A CA 1
ATOM 1629 C C . ILE A 1 206 ? -0.613 -4.018 -16.122 1.00 98.69 206 ILE A C 1
ATOM 1631 O O . ILE A 1 206 ? -0.682 -2.792 -16.077 1.00 98.69 206 ILE A O 1
ATOM 1635 N N . ARG A 1 207 ? 0.132 -4.653 -17.037 1.00 98.62 207 ARG A N 1
ATOM 1636 C CA . ARG A 1 207 ? 0.894 -3.945 -18.075 1.00 98.62 207 ARG A CA 1
ATOM 1637 C C . ARG A 1 207 ? 0.004 -3.123 -18.986 1.00 98.62 207 ARG A C 1
ATOM 1639 O O . ARG A 1 207 ? 0.350 -1.977 -19.252 1.00 98.62 207 ARG A O 1
ATOM 1646 N N . GLU A 1 208 ? -1.092 -3.699 -19.470 1.00 98.62 208 GLU A N 1
ATOM 1647 C CA . GLU A 1 208 ? -2.068 -3.002 -20.312 1.00 98.62 208 GLU A CA 1
ATOM 1648 C C . GLU A 1 208 ? -2.598 -1.763 -19.582 1.00 98.62 208 GLU A C 1
ATOM 1650 O O . GLU A 1 208 ? -2.432 -0.646 -20.064 1.00 98.62 208 GLU A O 1
ATOM 1655 N N . PHE A 1 209 ? -3.078 -1.945 -18.349 1.00 98.75 209 PHE A N 1
ATOM 1656 C CA . PHE A 1 209 ? -3.565 -0.852 -17.513 1.00 98.75 209 PHE A CA 1
ATOM 1657 C C . PHE A 1 209 ? -2.518 0.247 -17.284 1.00 98.75 209 PHE A C 1
ATOM 1659 O O . PHE A 1 209 ? -2.811 1.423 -17.491 1.00 98.75 209 PHE A O 1
ATOM 1666 N N . CYS A 1 210 ? -1.293 -0.106 -16.878 1.00 98.81 210 CYS A N 1
ATOM 1667 C CA . CYS A 1 210 ? -0.261 0.899 -16.625 1.00 98.81 210 CYS A CA 1
ATOM 1668 C C . CYS A 1 210 ? 0.177 1.612 -17.913 1.00 98.81 210 CYS A C 1
ATOM 1670 O O . CYS A 1 210 ? 0.473 2.802 -17.867 1.00 98.81 210 CYS A O 1
ATOM 1672 N N . SER A 1 211 ? 0.205 0.918 -19.058 1.00 98.75 211 SER A N 1
ATOM 1673 C CA . SER A 1 211 ? 0.621 1.494 -20.351 1.00 98.75 211 SER A CA 1
ATOM 1674 C C . SER A 1 211 ? -0.275 2.656 -20.784 1.00 98.75 211 SER A C 1
ATOM 1676 O O . SER A 1 211 ? 0.222 3.648 -21.323 1.00 98.75 211 SER A O 1
ATOM 1678 N N . ASP A 1 212 ? -1.571 2.550 -20.497 1.00 98.50 212 ASP A N 1
ATOM 1679 C CA . ASP A 1 212 ? -2.591 3.514 -20.914 1.00 98.50 212 ASP A CA 1
ATOM 1680 C C . ASP A 1 212 ? -2.720 4.720 -19.967 1.00 98.50 212 ASP A C 1
ATOM 1682 O O . ASP A 1 212 ? -3.405 5.696 -20.279 1.00 98.50 212 ASP A O 1
ATOM 1686 N N . LEU A 1 213 ? -2.017 4.717 -18.829 1.00 98.62 213 LEU A N 1
ATOM 1687 C CA . LEU A 1 213 ? -1.962 5.879 -17.944 1.00 98.62 213 LEU A CA 1
ATOM 1688 C C . LEU A 1 213 ? -1.140 7.026 -18.555 1.00 98.62 213 LEU A C 1
ATOM 1690 O O . LEU A 1 213 ? -0.167 6.783 -19.281 1.00 98.62 213 LEU A O 1
ATOM 1694 N N . PRO A 1 214 ? -1.483 8.289 -18.244 1.00 97.81 214 PRO A N 1
ATOM 1695 C CA . PRO A 1 214 ? -0.652 9.437 -18.583 1.00 97.81 214 PRO A CA 1
ATOM 1696 C C . PRO A 1 214 ? 0.597 9.505 -17.693 1.00 97.81 214 PRO A C 1
ATOM 1698 O O . PRO A 1 214 ? 0.644 8.932 -16.604 1.00 97.81 214 PRO A O 1
ATOM 1701 N N . ASP A 1 215 ? 1.601 10.262 -18.128 1.00 96.50 215 ASP A N 1
ATOM 1702 C CA . ASP A 1 215 ? 2.711 10.639 -17.251 1.00 96.50 215 ASP A CA 1
ATOM 1703 C C . ASP A 1 215 ? 2.251 11.747 -16.277 1.00 96.50 215 ASP A C 1
ATOM 1705 O O . ASP A 1 215 ? 1.495 12.636 -16.687 1.00 96.50 215 ASP A O 1
ATOM 1709 N N . PRO A 1 216 ? 2.705 11.747 -15.007 1.00 96.25 216 PRO A N 1
ATOM 1710 C CA . PRO A 1 216 ? 3.687 10.830 -14.412 1.00 96.25 216 PRO A CA 1
ATOM 1711 C C . PRO A 1 216 ? 3.101 9.515 -13.856 1.00 96.25 216 PRO A C 1
ATOM 1713 O O . PRO A 1 216 ? 3.857 8.655 -13.405 1.00 96.25 216 PRO A O 1
ATOM 1716 N N . GLN A 1 217 ? 1.776 9.333 -13.873 1.00 98.25 217 GLN A N 1
ATOM 1717 C CA . GLN A 1 217 ? 1.100 8.176 -13.265 1.00 98.25 217 GLN A CA 1
ATOM 1718 C C . GLN A 1 217 ? 1.548 6.835 -13.851 1.00 98.25 217 GLN A C 1
ATOM 1720 O O . GLN A 1 217 ? 1.594 5.846 -13.127 1.00 98.25 217 GLN A O 1
ATOM 1725 N N . ARG A 1 218 ? 1.917 6.791 -15.133 1.00 98.50 218 ARG A N 1
ATOM 1726 C CA . ARG A 1 218 ? 2.446 5.586 -15.781 1.00 98.50 218 ARG A CA 1
ATOM 1727 C C . ARG A 1 218 ? 3.663 5.015 -15.055 1.00 98.50 218 ARG A C 1
ATOM 1729 O O . ARG A 1 218 ? 3.684 3.827 -14.741 1.00 98.50 218 ARG A O 1
ATOM 1736 N N . GLY A 1 219 ? 4.664 5.851 -14.776 1.00 98.25 219 GLY A N 1
ATOM 1737 C CA . GLY A 1 219 ? 5.879 5.424 -14.077 1.00 98.25 219 GLY A CA 1
ATOM 1738 C C . GLY A 1 219 ? 5.588 4.952 -12.655 1.00 98.25 219 GLY A C 1
ATOM 1739 O O . GLY A 1 219 ? 6.069 3.898 -12.242 1.00 98.25 219 GLY A O 1
ATOM 1740 N N . GLN A 1 220 ? 4.710 5.672 -11.953 1.00 98.19 220 GLN A N 1
ATOM 1741 C CA . GLN A 1 220 ? 4.247 5.299 -10.615 1.00 98.19 220 GLN A CA 1
ATOM 1742 C C . GLN A 1 220 ? 3.479 3.966 -10.620 1.00 98.19 220 GLN A C 1
ATOM 1744 O O . GLN A 1 220 ? 3.692 3.129 -9.753 1.00 98.19 220 GLN A O 1
ATOM 1749 N N . CYS A 1 221 ? 2.634 3.718 -11.623 1.00 98.75 221 CYS A N 1
ATOM 1750 C CA . CYS A 1 221 ? 1.897 2.461 -11.756 1.00 98.75 221 CYS A CA 1
ATOM 1751 C C . CYS A 1 221 ? 2.837 1.269 -11.920 1.00 98.75 221 CYS A C 1
ATOM 1753 O O . CYS A 1 221 ? 2.696 0.280 -11.205 1.00 98.75 221 CYS A O 1
ATOM 1755 N N . PHE A 1 222 ? 3.827 1.370 -12.815 1.00 98.75 222 PHE A N 1
ATOM 1756 C CA . PHE A 1 222 ? 4.807 0.300 -13.002 1.00 98.75 222 PHE A CA 1
ATOM 1757 C C . PHE A 1 222 ? 5.637 0.048 -11.744 1.00 98.75 222 PHE A C 1
ATOM 1759 O O . PHE A 1 222 ? 5.825 -1.113 -11.382 1.00 98.75 222 PHE A O 1
ATOM 1766 N N . ALA A 1 223 ? 6.088 1.112 -11.077 1.00 98.38 223 ALA A N 1
ATOM 1767 C CA . ALA A 1 223 ? 6.811 1.031 -9.814 1.00 98.38 223 ALA A CA 1
ATOM 1768 C C . ALA A 1 223 ? 5.996 0.281 -8.750 1.00 98.38 223 ALA A C 1
ATOM 1770 O O . ALA A 1 223 ? 6.377 -0.820 -8.346 1.00 98.38 223 ALA A O 1
ATOM 1771 N N . ASN A 1 224 ? 4.831 0.812 -8.377 1.00 98.12 224 ASN A N 1
ATOM 1772 C CA . ASN A 1 224 ? 3.992 0.244 -7.324 1.00 98.12 224 ASN A CA 1
ATOM 1773 C C . ASN A 1 224 ? 3.497 -1.169 -7.669 1.00 98.12 224 ASN A C 1
ATOM 1775 O O . ASN A 1 224 ? 3.397 -2.031 -6.800 1.00 98.12 224 ASN A O 1
ATOM 1779 N N . ALA A 1 225 ? 3.208 -1.454 -8.943 1.00 98.06 225 ALA A N 1
ATOM 1780 C CA . ALA A 1 225 ? 2.856 -2.806 -9.363 1.00 98.06 225 ALA A CA 1
ATOM 1781 C C . ALA A 1 225 ? 4.024 -3.785 -9.190 1.00 98.06 225 ALA A C 1
ATOM 1783 O O . ALA A 1 225 ? 3.815 -4.932 -8.784 1.00 98.06 225 ALA A O 1
ATOM 1784 N N . ALA A 1 226 ? 5.253 -3.355 -9.491 1.00 98.25 226 ALA A N 1
ATOM 1785 C CA . ALA A 1 226 ? 6.438 -4.181 -9.328 1.00 98.25 226 ALA A CA 1
ATOM 1786 C C . ALA A 1 226 ? 6.708 -4.497 -7.848 1.00 98.25 226 ALA A C 1
ATOM 1788 O O . ALA A 1 226 ? 6.954 -5.666 -7.531 1.00 98.25 226 ALA A O 1
ATOM 1789 N N . SER A 1 227 ? 6.621 -3.516 -6.941 1.00 97.12 227 SER A N 1
ATOM 1790 C CA . SER A 1 227 ? 6.722 -3.758 -5.491 1.00 97.12 227 SER A CA 1
ATOM 1791 C C . SER A 1 227 ? 5.583 -4.654 -4.993 1.00 97.12 227 SER A C 1
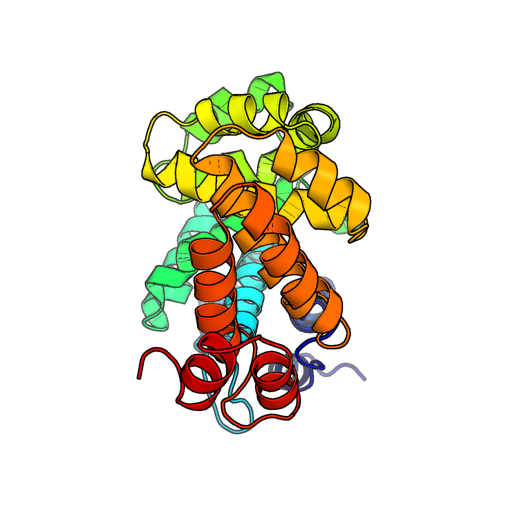ATOM 1793 O O . SER A 1 227 ? 5.830 -5.635 -4.284 1.00 97.12 227 SER A O 1
ATOM 1795 N N . ARG A 1 228 ? 4.357 -4.464 -5.495 1.00 95.94 228 ARG A N 1
ATOM 1796 C CA . ARG A 1 228 ? 3.194 -5.270 -5.093 1.00 95.94 228 ARG A CA 1
ATOM 1797 C C . ARG A 1 228 ? 3.371 -6.778 -5.290 1.00 95.94 228 ARG A C 1
ATOM 1799 O O . ARG A 1 228 ? 2.911 -7.556 -4.448 1.00 95.94 228 ARG A O 1
ATOM 1806 N N . PHE A 1 229 ? 4.045 -7.216 -6.357 1.00 96.75 229 PHE A N 1
ATOM 1807 C CA . PHE A 1 229 ? 4.351 -8.638 -6.574 1.00 96.75 229 PHE A CA 1
ATOM 1808 C C . PHE A 1 229 ? 5.152 -9.237 -5.411 1.00 96.75 229 PHE A C 1
ATOM 1810 O O . PHE A 1 229 ? 4.749 -10.258 -4.855 1.00 96.75 229 PHE A O 1
ATOM 1817 N N . ILE A 1 230 ? 6.260 -8.597 -5.022 1.00 95.25 230 ILE A N 1
ATOM 1818 C CA . ILE A 1 230 ? 7.171 -9.113 -3.985 1.00 95.25 230 ILE A CA 1
ATOM 1819 C C . ILE A 1 230 ? 6.631 -8.936 -2.570 1.00 95.25 230 ILE A C 1
ATOM 1821 O O . ILE A 1 230 ? 6.992 -9.704 -1.683 1.00 95.25 230 ILE A O 1
ATOM 1825 N N . GLU A 1 231 ? 5.762 -7.952 -2.357 1.00 92.81 231 GLU A N 1
ATOM 1826 C CA . GLU A 1 231 ? 5.024 -7.801 -1.105 1.00 92.81 231 GLU A CA 1
ATOM 1827 C C . GLU A 1 231 ? 3.962 -8.881 -0.924 1.00 92.81 231 GLU A C 1
ATOM 1829 O O . GLU A 1 231 ? 3.688 -9.323 0.192 1.00 92.81 231 GLU A O 1
ATOM 1834 N N . THR A 1 232 ? 3.311 -9.284 -2.016 1.00 91.00 232 THR A N 1
ATOM 1835 C CA . THR A 1 232 ? 2.278 -10.318 -1.959 1.00 91.00 232 THR A CA 1
ATOM 1836 C C . THR A 1 232 ? 2.902 -11.686 -1.740 1.00 91.00 232 THR A C 1
ATOM 1838 O O . THR A 1 232 ? 2.443 -12.433 -0.873 1.00 91.00 232 THR A O 1
ATOM 1841 N N . ASP A 1 233 ? 3.950 -12.009 -2.498 1.00 90.19 233 ASP A N 1
ATOM 1842 C CA . ASP A 1 233 ? 4.655 -13.282 -2.402 1.00 90.19 233 ASP A CA 1
ATOM 1843 C C . ASP A 1 233 ? 6.096 -13.147 -2.929 1.00 90.19 233 ASP A C 1
ATOM 1845 O O . ASP A 1 233 ? 6.331 -12.843 -4.101 1.00 90.19 233 ASP A O 1
ATOM 1849 N N . ALA A 1 234 ? 7.090 -13.438 -2.083 1.00 89.31 234 ALA A N 1
ATOM 1850 C CA . ALA A 1 234 ? 8.510 -13.403 -2.457 1.00 89.31 234 ALA A CA 1
ATOM 1851 C C . ALA A 1 234 ? 8.901 -14.392 -3.579 1.00 89.31 234 ALA A C 1
ATOM 1853 O O . ALA A 1 234 ? 10.009 -14.346 -4.131 1.00 89.31 234 ALA A O 1
ATOM 1854 N N . SER A 1 235 ? 8.027 -15.328 -3.946 1.00 92.19 235 SER A N 1
ATOM 1855 C CA . SER A 1 235 ? 8.209 -16.163 -5.131 1.00 92.19 235 SER A CA 1
ATOM 1856 C C . SER A 1 235 ? 8.038 -15.385 -6.443 1.00 92.19 235 SER A C 1
ATOM 1858 O O . SER A 1 235 ? 8.671 -15.757 -7.433 1.00 92.19 235 SER A O 1
ATOM 1860 N N . LEU A 1 236 ? 7.312 -14.259 -6.433 1.00 96.00 236 LEU A N 1
ATOM 1861 C CA . LEU A 1 236 ? 6.973 -13.434 -7.603 1.00 96.00 236 LEU A CA 1
ATOM 1862 C C . LEU A 1 236 ? 8.044 -12.397 -7.978 1.00 96.00 236 LEU A C 1
ATOM 1864 O O . LEU A 1 236 ? 7.813 -11.525 -8.814 1.00 96.00 236 LEU A O 1
ATOM 1868 N N . VAL A 1 237 ? 9.252 -12.513 -7.422 1.00 96.31 237 VAL A N 1
ATOM 1869 C CA . VAL A 1 237 ? 10.414 -11.666 -7.751 1.00 96.31 237 VAL A CA 1
ATOM 1870 C C . VAL A 1 237 ? 10.655 -11.551 -9.263 1.00 96.31 237 VAL A C 1
ATOM 1872 O O . VAL A 1 237 ? 10.927 -10.466 -9.771 1.00 96.31 237 VAL A O 1
ATOM 1875 N N . ALA A 1 238 ? 10.509 -12.647 -10.012 1.00 96.62 238 ALA A N 1
ATOM 1876 C CA . ALA A 1 238 ? 10.709 -12.617 -11.460 1.00 96.62 238 ALA A CA 1
ATOM 1877 C C . ALA A 1 238 ? 9.652 -11.762 -12.187 1.00 96.62 238 ALA A C 1
ATOM 1879 O O . ALA A 1 238 ? 9.978 -11.099 -13.168 1.00 96.62 238 ALA A O 1
ATOM 1880 N N . ASN A 1 239 ? 8.401 -11.765 -11.717 1.00 97.75 239 ASN A N 1
ATOM 1881 C CA . ASN A 1 239 ? 7.323 -10.935 -12.264 1.00 97.75 239 ASN A CA 1
ATOM 1882 C C . ASN A 1 239 ? 7.592 -9.453 -11.986 1.00 97.75 239 ASN A C 1
ATOM 1884 O O . ASN A 1 239 ? 7.471 -8.622 -12.882 1.00 97.75 239 ASN A O 1
ATOM 1888 N N . SER A 1 240 ? 8.046 -9.151 -10.770 1.00 97.44 240 SER A N 1
ATOM 1889 C CA . SER A 1 240 ? 8.452 -7.811 -10.346 1.00 97.44 240 SER A CA 1
ATOM 1890 C C . SER A 1 240 ? 9.549 -7.218 -11.247 1.00 97.44 240 SER A C 1
ATOM 1892 O O . SER A 1 240 ? 9.360 -6.155 -11.836 1.00 97.44 240 SER A O 1
ATOM 1894 N N . ALA A 1 241 ? 10.645 -7.951 -11.480 1.00 97.81 241 ALA A N 1
ATOM 1895 C CA . ALA A 1 241 ? 11.724 -7.504 -12.367 1.00 97.81 241 ALA A CA 1
ATOM 1896 C C . ALA A 1 241 ? 11.267 -7.328 -13.832 1.00 97.81 241 ALA A C 1
ATOM 1898 O O . ALA A 1 241 ? 11.636 -6.345 -14.481 1.00 97.81 241 ALA A O 1
ATOM 1899 N N . ARG A 1 242 ? 10.427 -8.244 -14.343 1.00 98.12 242 ARG A N 1
ATOM 1900 C CA . ARG A 1 242 ? 9.846 -8.155 -15.697 1.00 98.12 242 ARG A CA 1
ATOM 1901 C C . ARG A 1 242 ? 8.872 -6.989 -15.864 1.00 98.12 242 ARG A C 1
ATOM 1903 O O . ARG A 1 242 ? 8.638 -6.556 -16.994 1.00 98.12 242 ARG A O 1
ATOM 1910 N N . MET A 1 243 ? 8.264 -6.507 -14.782 1.00 98.44 243 MET A N 1
ATOM 1911 C CA . MET A 1 243 ? 7.414 -5.320 -14.828 1.00 98.44 243 MET A CA 1
ATOM 1912 C C . MET A 1 243 ? 8.260 -4.074 -15.119 1.00 98.44 243 MET A C 1
ATOM 1914 O O . MET A 1 243 ? 7.947 -3.331 -16.048 1.00 98.44 243 MET A O 1
ATOM 1918 N N . CYS A 1 244 ? 9.390 -3.910 -14.424 1.00 98.62 244 CYS A N 1
ATOM 1919 C CA . CYS A 1 244 ? 10.319 -2.803 -14.674 1.00 98.62 244 CYS A CA 1
ATOM 1920 C C . CYS A 1 244 ? 11.038 -2.902 -16.025 1.00 98.62 244 CYS A C 1
ATOM 1922 O O . CYS A 1 244 ? 11.231 -1.887 -16.688 1.00 98.62 244 CYS A O 1
ATOM 1924 N N . GLU A 1 245 ? 11.372 -4.111 -16.489 1.00 98.50 245 GLU A N 1
ATOM 1925 C CA . GLU A 1 245 ? 11.911 -4.297 -17.844 1.00 98.50 245 GLU A CA 1
ATOM 1926 C C . GLU A 1 245 ? 10.901 -3.844 -18.910 1.00 98.50 245 GLU A C 1
ATOM 1928 O O . GLU A 1 245 ? 11.254 -3.158 -19.869 1.00 98.50 245 GLU A O 1
ATOM 1933 N N . TYR A 1 246 ? 9.621 -4.184 -18.733 1.00 98.62 246 TYR A N 1
ATOM 1934 C CA . TYR A 1 246 ? 8.566 -3.750 -19.645 1.00 98.62 246 TYR A CA 1
ATOM 1935 C C . TYR A 1 246 ? 8.364 -2.227 -19.620 1.00 98.62 246 TYR A C 1
ATOM 1937 O O . TYR A 1 246 ? 8.161 -1.621 -20.676 1.00 98.62 246 TYR A O 1
ATOM 1945 N N . ALA A 1 247 ? 8.487 -1.603 -18.444 1.00 98.50 247 ALA A N 1
ATOM 1946 C CA . ALA A 1 247 ? 8.397 -0.156 -18.263 1.00 98.50 247 ALA A CA 1
ATOM 1947 C C . ALA A 1 247 ? 9.427 0.632 -19.104 1.00 98.50 247 ALA A C 1
ATOM 1949 O O . ALA A 1 247 ? 9.168 1.782 -19.467 1.00 98.50 247 ALA A O 1
ATOM 1950 N N . ALA A 1 248 ? 10.533 -0.003 -19.520 1.00 98.19 248 ALA A N 1
ATOM 1951 C CA . ALA A 1 248 ? 11.541 0.606 -20.393 1.00 98.19 248 ALA A CA 1
ATOM 1952 C C . ALA A 1 248 ? 10.996 1.026 -21.765 1.00 98.19 248 ALA A C 1
ATOM 1954 O O . ALA A 1 248 ? 11.513 1.943 -22.400 1.00 98.19 248 ALA A O 1
ATOM 1955 N N . ARG A 1 249 ? 9.894 0.413 -22.220 1.00 98.31 249 ARG A N 1
ATOM 1956 C CA . ARG A 1 249 ? 9.199 0.821 -23.455 1.00 98.31 249 ARG A CA 1
ATOM 1957 C C . ARG A 1 249 ? 8.638 2.241 -23.388 1.00 98.31 249 ARG A C 1
ATOM 1959 O O . ARG A 1 249 ? 8.388 2.837 -24.432 1.00 98.31 249 ARG A O 1
ATOM 1966 N N . PHE A 1 250 ? 8.444 2.756 -22.178 1.00 98.38 250 PHE A N 1
ATOM 1967 C CA . PHE A 1 250 ? 7.896 4.080 -21.911 1.00 98.38 250 PHE A CA 1
ATOM 1968 C C . PHE A 1 250 ? 8.929 5.029 -21.290 1.00 98.38 250 PHE A C 1
ATOM 1970 O O . PHE A 1 250 ? 8.580 6.164 -20.986 1.00 98.38 250 PHE A O 1
ATOM 1977 N N . GLY A 1 251 ? 10.181 4.589 -21.107 1.00 98.31 251 GLY A N 1
ATOM 1978 C CA . GLY A 1 251 ? 11.244 5.389 -20.490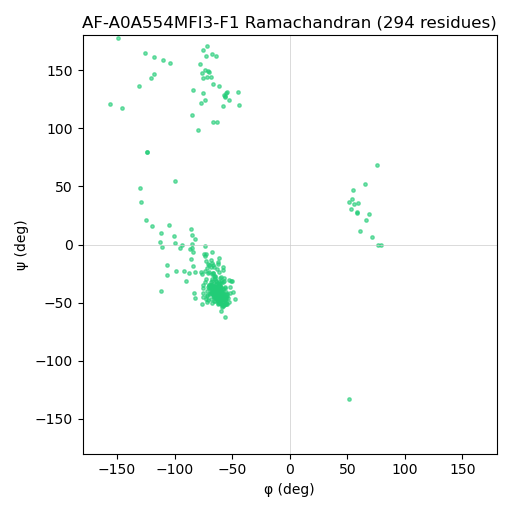 1.00 98.31 251 GLY A CA 1
ATOM 1979 C C . GLY A 1 251 ? 11.044 5.659 -18.994 1.00 98.31 251 GLY A C 1
ATOM 1980 O O . GLY A 1 251 ? 11.498 6.688 -18.501 1.00 98.31 251 GLY A O 1
ATOM 1981 N N . VAL A 1 252 ? 10.317 4.783 -18.286 1.00 98.50 252 VAL A N 1
ATOM 1982 C CA . VAL A 1 252 ? 10.019 4.910 -16.842 1.00 98.50 252 VAL A CA 1
ATOM 1983 C C . VAL A 1 252 ? 10.559 3.733 -16.015 1.00 98.50 252 VAL A C 1
ATOM 1985 O O . VAL A 1 252 ? 10.171 3.526 -14.866 1.00 98.50 252 VAL A O 1
ATOM 1988 N N . GLU A 1 253 ? 11.477 2.950 -16.582 1.00 98.19 253 GLU A N 1
ATOM 1989 C CA . GLU A 1 253 ? 12.128 1.818 -15.919 1.00 98.19 253 GLU A CA 1
ATOM 1990 C C . GLU A 1 253 ? 12.971 2.236 -14.715 1.00 98.19 253 GLU A C 1
ATOM 1992 O O . GLU A 1 253 ? 13.035 1.498 -13.734 1.00 98.19 253 GLU A O 1
ATOM 1997 N N . GLU A 1 254 ? 13.590 3.419 -14.759 1.00 98.19 254 GLU A N 1
ATOM 1998 C CA . GLU A 1 254 ? 14.425 3.917 -13.664 1.00 98.19 254 GLU A CA 1
ATOM 1999 C C . GLU A 1 254 ? 13.603 4.092 -12.384 1.00 98.19 254 GLU A C 1
ATOM 2001 O O . GLU A 1 254 ? 13.977 3.564 -11.337 1.00 98.19 254 GLU A O 1
ATOM 2006 N N . GLN A 1 255 ? 12.445 4.752 -12.487 1.00 98.00 255 GLN A N 1
ATOM 2007 C CA . GLN A 1 255 ? 11.513 4.919 -11.372 1.00 98.00 255 GLN A CA 1
ATOM 2008 C C . GLN A 1 255 ? 11.062 3.559 -10.820 1.00 98.00 255 GLN A C 1
ATOM 2010 O O . GLN A 1 255 ? 11.021 3.362 -9.608 1.00 98.00 255 GLN A O 1
ATOM 2015 N N . CYS A 1 256 ? 10.778 2.598 -11.703 1.00 98.50 256 CYS A N 1
ATOM 2016 C CA . CYS A 1 256 ? 10.366 1.258 -11.297 1.00 98.50 256 CYS A CA 1
ATOM 2017 C C . CYS A 1 256 ? 11.470 0.505 -10.541 1.00 98.50 256 CYS A C 1
ATOM 2019 O O . CYS A 1 256 ? 11.218 -0.088 -9.495 1.00 98.50 256 CYS A O 1
ATOM 2021 N N . TYR A 1 257 ? 12.716 0.542 -11.020 1.00 98.44 257 TYR A N 1
ATOM 2022 C CA . TYR A 1 257 ? 13.807 -0.121 -10.311 1.00 98.44 257 TYR A CA 1
ATOM 2023 C C . TYR A 1 257 ? 14.168 0.574 -8.995 1.00 98.44 257 TYR A C 1
ATOM 2025 O O . TYR A 1 257 ? 14.490 -0.125 -8.036 1.00 98.44 257 TYR A O 1
ATOM 2033 N N . GLN A 1 258 ? 14.080 1.906 -8.911 1.00 97.75 258 GLN A N 1
ATOM 2034 C CA . GLN A 1 258 ? 14.270 2.643 -7.653 1.00 97.75 258 GLN A CA 1
ATOM 2035 C C . GLN A 1 258 ? 13.267 2.207 -6.577 1.00 97.75 258 GLN A C 1
ATOM 2037 O O . GLN A 1 258 ? 13.658 1.993 -5.428 1.00 97.75 258 GLN A O 1
ATOM 2042 N N . GLU A 1 259 ? 12.008 1.992 -6.958 1.00 97.56 259 GLU A N 1
ATOM 2043 C CA . GLU A 1 259 ? 10.993 1.416 -6.073 1.00 97.56 259 GLU A CA 1
ATOM 2044 C C . GLU A 1 259 ? 11.419 0.026 -5.572 1.00 97.56 259 GLU A C 1
ATOM 2046 O O . GLU A 1 259 ? 11.410 -0.235 -4.370 1.00 97.56 259 GLU A O 1
ATOM 2051 N N . LEU A 1 260 ? 11.890 -0.862 -6.456 1.00 97.75 260 LEU A N 1
ATOM 2052 C CA . LEU A 1 260 ? 12.370 -2.186 -6.037 1.00 97.75 260 LEU A CA 1
ATOM 2053 C C . LEU A 1 260 ? 13.596 -2.124 -5.123 1.00 97.75 260 LEU A C 1
ATOM 2055 O O . LEU A 1 260 ? 13.738 -2.975 -4.243 1.00 97.75 260 LEU A O 1
ATOM 2059 N N . LEU A 1 261 ? 14.467 -1.126 -5.287 1.00 97.62 261 LEU A N 1
ATOM 2060 C CA . LEU A 1 261 ? 15.571 -0.905 -4.358 1.00 97.62 261 LEU A CA 1
ATOM 2061 C C . LEU A 1 261 ? 15.063 -0.510 -2.969 1.00 97.62 261 LEU A C 1
ATOM 2063 O O . LEU A 1 261 ? 15.520 -1.090 -1.984 1.00 97.62 261 LEU A O 1
ATOM 2067 N N . PHE A 1 262 ? 14.101 0.412 -2.878 1.00 96.31 262 PHE A N 1
ATOM 2068 C CA . PHE A 1 262 ? 13.466 0.765 -1.607 1.00 96.31 262 PHE A CA 1
ATOM 2069 C C . PHE A 1 262 ? 12.785 -0.457 -0.966 1.00 96.31 262 PHE A C 1
ATOM 2071 O O . PHE A 1 262 ? 13.037 -0.784 0.197 1.00 96.31 262 PHE A O 1
ATOM 2078 N N . TYR A 1 263 ? 12.000 -1.208 -1.743 1.00 95.94 263 TYR A N 1
ATOM 2079 C CA . TYR A 1 263 ? 11.286 -2.380 -1.237 1.00 95.94 263 TYR A CA 1
ATOM 2080 C C . TYR A 1 263 ? 12.188 -3.574 -0.907 1.00 95.94 263 TYR A C 1
ATOM 2082 O O . TYR A 1 263 ? 11.792 -4.441 -0.124 1.00 95.94 263 TYR A O 1
ATOM 2090 N N . SER A 1 264 ? 13.427 -3.599 -1.409 1.00 95.94 264 SER A N 1
ATOM 2091 C CA . SER A 1 264 ? 14.400 -4.637 -1.061 1.00 95.94 264 SER A CA 1
ATOM 2092 C C . SER A 1 264 ? 14.744 -4.661 0.427 1.00 95.94 264 SER A C 1
ATOM 2094 O O . SER A 1 264 ? 14.940 -5.738 0.981 1.00 95.94 264 SER A O 1
ATOM 2096 N N . THR A 1 265 ? 14.759 -3.506 1.092 1.00 94.31 265 THR A N 1
ATOM 2097 C CA . THR A 1 265 ? 15.035 -3.388 2.533 1.00 94.31 265 THR A CA 1
ATOM 2098 C C . THR A 1 265 ? 13.780 -3.074 3.345 1.00 94.31 265 THR A C 1
ATOM 2100 O O . THR A 1 265 ? 13.755 -3.308 4.554 1.00 94.31 265 THR A O 1
ATOM 2103 N N . TYR A 1 266 ? 12.712 -2.594 2.698 1.00 94.25 266 TYR A N 1
ATOM 2104 C CA . TYR A 1 266 ? 11.411 -2.408 3.338 1.00 94.25 266 TYR A CA 1
ATOM 2105 C C . TYR A 1 266 ? 10.706 -3.744 3.628 1.00 94.25 266 TYR A C 1
ATOM 2107 O O . TYR A 1 266 ? 10.191 -3.925 4.735 1.00 94.25 266 TYR A O 1
ATOM 2115 N N . ASN A 1 267 ? 10.722 -4.683 2.669 1.00 93.12 267 ASN A N 1
ATOM 2116 C CA . ASN A 1 267 ? 10.070 -5.996 2.792 1.00 93.12 267 ASN A CA 1
ATOM 2117 C C . ASN A 1 267 ? 10.969 -7.069 3.389 1.00 93.12 267 ASN A C 1
ATOM 2119 O O . ASN A 1 267 ? 10.482 -7.992 4.032 1.00 93.12 267 ASN A O 1
ATOM 2123 N N . PHE A 1 268 ? 12.277 -6.991 3.151 1.00 93.62 268 PHE A N 1
ATOM 2124 C CA . PHE A 1 268 ? 13.198 -8.057 3.516 1.00 93.62 268 PHE A CA 1
ATOM 2125 C C . PHE A 1 268 ? 14.261 -7.558 4.484 1.00 93.62 268 PHE A C 1
ATOM 2127 O O . PHE A 1 268 ? 14.795 -6.459 4.356 1.00 93.62 268 PHE A O 1
ATOM 2134 N N . LEU A 1 269 ? 14.633 -8.416 5.435 1.00 92.56 269 LEU A N 1
ATOM 2135 C CA . LEU A 1 269 ? 15.835 -8.185 6.227 1.00 92.56 269 LEU A CA 1
ATOM 2136 C C . LEU A 1 269 ? 17.066 -8.296 5.322 1.00 92.56 269 LEU A C 1
ATOM 2138 O O . LEU A 1 269 ? 17.159 -9.209 4.492 1.00 92.56 269 LEU A O 1
ATOM 2142 N N . LEU A 1 270 ? 18.025 -7.392 5.511 1.00 93.25 270 LEU A N 1
ATOM 2143 C CA . LEU A 1 270 ? 19.267 -7.376 4.747 1.00 93.25 270 LEU A CA 1
ATOM 2144 C C . LEU A 1 270 ? 19.984 -8.733 4.843 1.00 93.25 270 LEU A C 1
ATOM 2146 O O . LEU A 1 270 ? 20.164 -9.280 5.931 1.00 93.25 270 LEU A O 1
ATOM 2150 N N . GLY A 1 271 ? 20.381 -9.279 3.693 1.00 92.88 271 GLY A N 1
ATOM 2151 C CA . GLY A 1 271 ? 21.057 -10.578 3.603 1.00 92.88 271 GLY A CA 1
ATOM 2152 C C . GLY A 1 271 ? 20.150 -11.805 3.761 1.00 92.88 271 GLY A C 1
ATOM 2153 O O . GLY A 1 271 ? 20.645 -12.926 3.663 1.00 92.88 271 GLY A O 1
ATOM 2154 N N . SER A 1 272 ? 18.841 -11.629 3.972 1.00 93.00 272 SER A N 1
ATOM 2155 C CA . SER A 1 272 ? 17.885 -12.742 3.933 1.00 93.00 272 SER A CA 1
ATOM 2156 C C . SER A 1 272 ? 17.801 -13.374 2.537 1.00 93.00 272 SER A C 1
ATOM 2158 O O . SER A 1 272 ? 18.179 -12.767 1.533 1.00 93.00 272 SER A O 1
ATOM 2160 N N . GLU A 1 273 ? 17.267 -14.596 2.453 1.00 93.69 273 GLU A N 1
ATOM 2161 C CA . GLU A 1 273 ? 17.071 -15.288 1.172 1.00 93.69 273 GLU A CA 1
ATOM 2162 C C . GLU A 1 273 ? 16.200 -14.468 0.206 1.00 93.69 273 GLU A C 1
ATOM 2164 O O . GLU A 1 273 ? 16.561 -14.314 -0.960 1.00 93.69 273 GLU A O 1
ATOM 2169 N N . GLY A 1 274 ? 15.101 -13.882 0.697 1.00 92.75 274 GLY A N 1
ATOM 2170 C CA . GLY A 1 274 ? 14.217 -13.022 -0.097 1.00 92.75 274 GLY A CA 1
ATOM 2171 C C . GLY A 1 274 ? 14.931 -11.783 -0.643 1.00 92.75 274 GLY A C 1
ATOM 2172 O O . GLY A 1 274 ? 14.835 -11.504 -1.838 1.00 92.75 274 GLY A O 1
ATOM 2173 N N . PHE A 1 275 ? 15.731 -11.110 0.195 1.00 95.75 275 PHE A N 1
ATOM 2174 C CA . PHE A 1 275 ? 16.569 -9.979 -0.217 1.00 95.75 275 PHE A CA 1
ATOM 2175 C C . PHE A 1 275 ? 17.547 -10.375 -1.334 1.00 95.75 275 PHE A C 1
ATOM 2177 O O . PHE A 1 275 ? 17.578 -9.749 -2.393 1.00 95.75 275 PHE A O 1
ATOM 2184 N N . LEU A 1 276 ? 18.322 -11.447 -1.131 1.00 96.25 276 LEU A N 1
ATOM 2185 C CA . LEU A 1 276 ? 19.323 -11.893 -2.105 1.00 96.25 276 LEU A CA 1
ATOM 2186 C C . LEU A 1 276 ? 18.674 -12.336 -3.420 1.00 96.25 276 LEU A C 1
ATO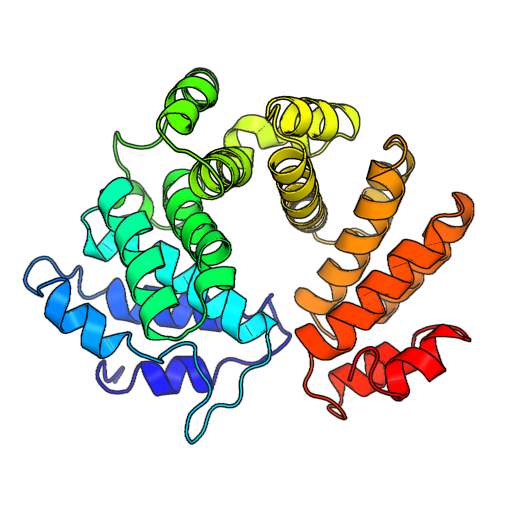M 2188 O O . LEU A 1 276 ? 19.190 -12.042 -4.502 1.00 96.25 276 LEU A O 1
ATOM 2192 N N . LYS A 1 277 ? 17.526 -13.014 -3.337 1.00 96.25 277 LYS A N 1
ATOM 2193 C CA . LYS A 1 277 ? 16.749 -13.441 -4.500 1.00 96.25 277 LYS A CA 1
ATOM 2194 C C . LYS A 1 277 ? 16.231 -12.247 -5.300 1.00 96.25 277 LYS A C 1
ATOM 2196 O O . LYS A 1 277 ? 16.395 -12.241 -6.516 1.00 96.25 277 LYS A O 1
ATOM 2201 N N . LEU A 1 278 ? 15.665 -11.232 -4.641 1.00 96.62 278 LEU A N 1
ATOM 2202 C CA . LEU A 1 278 ? 15.248 -9.999 -5.310 1.00 96.62 278 LEU A CA 1
ATOM 2203 C C . LEU A 1 278 ? 16.439 -9.319 -5.981 1.00 96.62 278 LEU A C 1
ATOM 2205 O O . LEU A 1 278 ? 16.427 -9.146 -7.197 1.00 96.62 278 LEU A O 1
ATOM 2209 N N . CYS A 1 279 ? 17.490 -9.000 -5.226 1.00 97.25 279 CYS A N 1
ATOM 2210 C CA . CYS A 1 279 ? 18.615 -8.239 -5.759 1.00 97.25 279 CYS A CA 1
ATOM 2211 C C . CYS A 1 279 ? 19.310 -8.939 -6.931 1.00 97.25 279 CYS A C 1
ATOM 2213 O O . CYS A 1 279 ? 19.668 -8.282 -7.903 1.00 97.25 279 CYS A O 1
ATOM 2215 N N . SER A 1 280 ? 19.473 -10.265 -6.870 1.00 97.00 280 SER A N 1
ATOM 2216 C CA . SER A 1 280 ? 20.088 -11.045 -7.956 1.00 97.00 280 SER A CA 1
ATOM 2217 C C . SER A 1 280 ? 19.222 -11.158 -9.215 1.00 97.00 280 SER A C 1
ATOM 2219 O O . SER A 1 280 ? 19.753 -11.476 -10.277 1.00 97.00 280 SER A O 1
ATOM 2221 N N . SER A 1 281 ? 17.917 -10.883 -9.118 1.00 96.94 281 SER A N 1
ATOM 2222 C CA . SER A 1 281 ? 16.996 -10.879 -10.263 1.00 96.94 281 SER A CA 1
ATOM 2223 C C . SER A 1 281 ? 16.980 -9.565 -11.048 1.00 96.94 281 SER A C 1
ATOM 2225 O O . SER A 1 281 ? 16.520 -9.541 -12.188 1.00 96.94 281 SER A O 1
ATOM 2227 N N . LEU A 1 282 ? 17.469 -8.473 -10.452 1.00 97.69 282 LEU A N 1
ATOM 2228 C CA . LEU A 1 282 ? 17.521 -7.169 -11.107 1.00 97.69 282 LEU A CA 1
ATOM 2229 C C . LEU A 1 282 ? 18.673 -7.137 -12.128 1.00 97.69 282 LEU A C 1
ATOM 2231 O O . LEU A 1 282 ? 19.705 -7.764 -11.878 1.00 97.69 282 LEU A O 1
ATOM 2235 N N . PRO A 1 283 ? 18.558 -6.398 -13.247 1.00 97.62 283 PRO A N 1
ATOM 2236 C CA . PRO A 1 283 ? 19.663 -6.209 -14.186 1.00 97.62 283 PRO A CA 1
ATOM 2237 C C . PRO A 1 283 ? 20.711 -5.224 -13.643 1.00 97.62 283 PRO A C 1
ATOM 2239 O O . PRO A 1 283 ? 20.469 -4.488 -12.687 1.00 97.62 283 PRO A O 1
ATOM 2242 N N . GLN A 1 284 ? 21.887 -5.162 -14.271 1.00 97.06 284 GLN A N 1
ATOM 2243 C CA . GLN A 1 284 ? 22.869 -4.112 -13.967 1.00 97.06 284 GLN A CA 1
ATOM 2244 C C . GLN A 1 284 ? 22.355 -2.736 -14.436 1.00 97.06 284 GLN A C 1
ATOM 2246 O O . GLN A 1 284 ? 21.730 -2.671 -15.494 1.00 97.06 284 GLN A O 1
ATOM 2251 N N . PRO A 1 285 ? 22.628 -1.636 -13.705 1.00 96.56 285 PRO A N 1
ATOM 2252 C CA . PRO A 1 285 ? 23.425 -1.548 -12.470 1.00 96.56 285 PRO A CA 1
ATOM 2253 C C . PRO A 1 285 ? 22.638 -1.851 -11.176 1.00 96.56 285 PRO A C 1
ATOM 2255 O O . PRO A 1 285 ? 23.212 -1.853 -10.085 1.00 96.56 285 PRO A O 1
ATOM 2258 N N . TRP A 1 286 ? 21.332 -2.097 -11.275 1.00 97.75 286 TRP A N 1
ATOM 2259 C CA . TRP A 1 286 ? 20.412 -2.238 -10.142 1.00 97.75 286 TRP A CA 1
ATOM 2260 C C . TRP A 1 286 ? 20.753 -3.408 -9.218 1.00 97.75 286 TRP A C 1
ATOM 2262 O O . TRP A 1 286 ? 20.645 -3.265 -8.003 1.00 97.75 286 TRP A O 1
ATOM 2272 N N . THR A 1 287 ? 21.259 -4.526 -9.755 1.00 97.50 287 THR A N 1
ATOM 2273 C CA . THR A 1 287 ? 21.767 -5.654 -8.949 1.00 97.50 287 THR A CA 1
ATOM 2274 C C . THR A 1 287 ? 22.793 -5.187 -7.914 1.00 97.50 287 THR A C 1
ATOM 2276 O O . THR A 1 287 ? 22.711 -5.535 -6.737 1.00 97.50 287 THR A O 1
ATOM 2279 N N . GLN A 1 288 ? 23.782 -4.400 -8.356 1.00 97.06 288 GLN A N 1
ATOM 2280 C CA . GLN A 1 288 ? 24.886 -3.956 -7.511 1.00 97.06 288 GLN A CA 1
ATOM 2281 C C . GLN A 1 288 ? 24.396 -2.958 -6.462 1.00 97.06 288 GLN A C 1
ATOM 2283 O O . GLN A 1 288 ? 24.776 -3.067 -5.298 1.00 97.06 288 GLN A O 1
ATOM 2288 N N . GLN A 1 289 ? 23.526 -2.028 -6.862 1.00 96.50 289 GLN A N 1
ATOM 2289 C CA . GLN A 1 289 ? 22.934 -1.055 -5.944 1.00 96.50 289 GLN A CA 1
ATOM 2290 C C . GLN A 1 289 ? 22.097 -1.748 -4.859 1.00 96.50 289 GLN A C 1
ATOM 2292 O O . GLN A 1 289 ? 22.274 -1.467 -3.674 1.00 96.50 289 GLN A O 1
ATOM 2297 N N . CYS A 1 290 ? 21.270 -2.723 -5.242 1.00 96.38 290 CYS A N 1
ATOM 2298 C CA . CYS A 1 290 ? 20.464 -3.513 -4.313 1.00 96.38 290 CYS A CA 1
ATOM 2299 C C . CYS A 1 290 ? 21.344 -4.262 -3.303 1.00 96.38 290 CYS A C 1
ATOM 2301 O O . CYS A 1 290 ? 21.174 -4.105 -2.096 1.00 96.38 290 CYS A O 1
ATOM 2303 N N . LEU A 1 291 ? 22.362 -4.995 -3.780 1.00 95.69 291 LEU A N 1
ATOM 2304 C CA . LEU A 1 291 ? 23.275 -5.759 -2.920 1.00 95.69 291 LEU A CA 1
ATOM 2305 C C . LEU A 1 291 ? 24.127 -4.883 -1.992 1.00 95.69 291 LEU A C 1
ATOM 2307 O O . LEU A 1 291 ? 24.526 -5.351 -0.928 1.00 95.69 291 LEU A O 1
ATOM 2311 N N . SER A 1 292 ? 24.400 -3.629 -2.366 1.00 91.94 292 SER A N 1
ATOM 2312 C CA . SER A 1 292 ? 25.105 -2.681 -1.492 1.00 91.94 292 SER A CA 1
ATOM 2313 C C . SER A 1 292 ? 24.258 -2.156 -0.326 1.00 91.94 292 SER A C 1
ATOM 2315 O O . SER A 1 292 ? 24.806 -1.513 0.565 1.00 91.94 292 SER A O 1
ATOM 2317 N N . GLY A 1 293 ? 22.956 -2.464 -0.299 1.00 75.19 293 GLY A N 1
ATOM 2318 C CA . GLY A 1 293 ? 22.019 -1.945 0.692 1.00 75.19 293 GLY A CA 1
ATOM 2319 C C . GLY A 1 293 ? 21.663 -0.494 0.393 1.00 75.19 293 GLY A C 1
ATOM 2320 O O . GLY A 1 293 ? 22.082 0.401 1.122 1.00 75.19 293 GLY A O 1
ATOM 2321 N N . TYR A 1 294 ? 20.926 -0.278 -0.704 1.00 60.88 294 TYR A N 1
ATOM 2322 C CA . TYR A 1 294 ? 20.435 1.037 -1.126 1.00 60.88 294 TYR A CA 1
ATOM 2323 C C . TYR A 1 294 ? 19.869 1.821 0.075 1.00 60.88 294 TYR A C 1
ATOM 2325 O O . TYR A 1 294 ? 18.937 1.357 0.732 1.00 60.88 294 TYR A O 1
ATOM 2333 N N . ASN A 1 295 ? 20.466 2.987 0.352 1.00 51.69 295 ASN A N 1
ATOM 2334 C CA . ASN A 1 295 ? 20.164 3.908 1.459 1.00 51.69 295 ASN A CA 1
ATOM 2335 C C . ASN A 1 295 ? 20.441 3.403 2.894 1.00 51.69 295 ASN A C 1
ATOM 2337 O O . ASN A 1 295 ? 19.579 3.530 3.765 1.00 51.69 295 ASN A O 1
ATOM 2341 N N . GLN A 1 296 ? 21.657 2.911 3.172 1.00 44.66 296 GLN A N 1
ATOM 2342 C CA . GLN A 1 296 ? 22.261 3.225 4.482 1.00 44.66 296 GLN A CA 1
ATOM 2343 C C . GLN A 1 296 ? 22.546 4.724 4.596 1.00 44.66 296 GLN A C 1
ATOM 2345 O O . GLN A 1 296 ? 23.042 5.298 3.598 1.00 44.66 296 GLN A O 1
#